Protein AF-A0A6J7ZX98-F1 (afdb_monomer)

Secondary structure (DSSP, 8-state):
--SS--PPPP-TTS-HHHHHHHHHHHHHHTT---HHHHHHHHHHHS-HHHHHHHHHHTTTS-GGGS-HHHHHHHHHHHHSPPPPHHHHHHHHHH----TT--HHHHHHHHHHHTTTS--GGGHHHHHHHHHHHH-S-HHHHHHHHT-TT--HHHHHHHHHHHHHHHHHHHHHHHHHTT--S---------------------------

Radius of gyration: 39.01 Å; Cα contacts (8 Å, |Δi|>4): 141; chains: 1; bounding box: 98×29×123 Å

Mean predicted aligned error: 13.69 Å

Solvent-accessible surface area (backbone atoms only — not comparable to full-atom values): 12833 Å² total; per-residue (Å²): 129,75,85,62,83,80,84,77,48,68,52,94,91,55,57,69,66,61,51,52,52,54,51,51,50,53,30,60,74,50,72,58,77,54,61,70,57,53,32,54,49,44,68,71,38,39,32,73,67,52,47,47,50,50,42,64,74,41,61,93,53,59,66,87,81,51,55,46,69,57,51,56,46,54,52,43,50,66,77,58,54,78,65,57,41,70,60,30,42,47,53,44,71,68,48,56,45,53,93,90,52,52,66,68,58,43,50,53,53,52,57,63,40,45,78,53,35,79,51,70,94,46,42,54,58,53,52,31,52,44,47,51,75,19,46,76,39,72,71,54,32,52,58,53,75,70,43,81,87,71,44,37,69,58,48,53,49,52,47,47,54,50,53,50,52,53,52,53,52,50,53,55,52,62,63,59,69,73,75,79,81,78,87,79,73,84,77,81,76,84,81,79,86,76,89,77,88,82,84,86,81,89,80,82,90,80,88,133

Structure (mmCIF, N/CA/C/O backbone):
data_AF-A0A6J7ZX98-F1
#
_entry.id   AF-A0A6J7ZX98-F1
#
loop_
_atom_site.group_PDB
_atom_site.id
_atom_site.type_symbol
_atom_site.label_atom_id
_atom_site.label_alt_id
_atom_site.label_comp_id
_atom_site.label_asym_id
_atom_site.label_entity_id
_atom_site.label_seq_id
_atom_site.pdbx_PDB_ins_code
_atom_site.Cartn_x
_atom_site.Cartn_y
_atom_site.Cartn_z
_atom_site.occupancy
_atom_site.B_iso_or_equiv
_atom_site.auth_seq_id
_atom_site.auth_comp_id
_atom_site.auth_asym_id
_atom_site.auth_atom_id
_atom_site.pdbx_PDB_model_num
ATOM 1 N N . MET A 1 1 ? 37.079 0.465 -20.546 1.00 52.47 1 MET A N 1
ATOM 2 C CA . MET A 1 1 ? 37.348 -0.113 -19.210 1.00 52.47 1 MET A CA 1
ATOM 3 C C . MET A 1 1 ? 36.772 0.867 -18.208 1.00 52.47 1 MET A C 1
ATOM 5 O O . MET A 1 1 ? 36.984 2.051 -18.450 1.00 52.47 1 MET A O 1
ATOM 9 N N . PRO A 1 2 ? 36.019 0.433 -17.185 1.00 62.34 2 PRO A N 1
ATOM 10 C CA . PRO A 1 2 ? 35.557 1.355 -16.155 1.00 62.34 2 PRO A CA 1
ATOM 11 C C . PRO A 1 2 ? 36.745 2.017 -15.469 1.00 62.34 2 PRO A C 1
ATOM 13 O O . PRO A 1 2 ? 37.786 1.385 -15.274 1.00 62.34 2 PRO A O 1
ATOM 16 N N . THR A 1 3 ? 36.577 3.291 -15.145 1.00 74.06 3 THR A N 1
ATOM 17 C CA . THR A 1 3 ? 37.574 4.092 -14.439 1.00 74.06 3 THR A CA 1
ATOM 18 C C . THR A 1 3 ? 37.638 3.664 -12.972 1.00 74.06 3 THR A C 1
ATOM 20 O O . THR A 1 3 ? 38.728 3.594 -12.405 1.00 74.06 3 THR A O 1
ATOM 23 N N . TYR A 1 4 ? 36.497 3.275 -12.385 1.00 74.94 4 TYR A N 1
ATOM 24 C CA . TYR A 1 4 ? 36.384 2.852 -10.991 1.00 74.94 4 TYR A CA 1
ATOM 25 C C . TYR A 1 4 ? 35.428 1.663 -10.806 1.00 74.94 4 TYR A C 1
ATOM 27 O O . TYR A 1 4 ? 34.279 1.677 -11.246 1.00 74.94 4 TYR A O 1
ATOM 35 N N . GLY A 1 5 ? 35.902 0.648 -10.075 1.00 83.69 5 GLY A N 1
ATOM 36 C CA . GLY A 1 5 ? 35.082 -0.455 -9.568 1.00 83.69 5 GLY A CA 1
ATOM 37 C C . GLY A 1 5 ? 34.576 -1.453 -10.618 1.00 83.69 5 GLY A C 1
ATOM 38 O O . GLY A 1 5 ? 34.929 -1.417 -11.796 1.00 83.69 5 GLY A O 1
ATOM 39 N N . LYS A 1 6 ? 33.747 -2.393 -10.154 1.00 87.44 6 LYS A N 1
ATOM 40 C CA . LYS A 1 6 ? 33.037 -3.380 -10.974 1.00 87.44 6 LYS A CA 1
ATOM 41 C C . LYS A 1 6 ? 31.583 -3.428 -10.514 1.00 87.44 6 LYS A C 1
ATOM 43 O O . LYS A 1 6 ? 31.325 -3.526 -9.318 1.00 87.44 6 LYS A O 1
ATOM 48 N N . LEU A 1 7 ? 30.652 -3.411 -11.463 1.00 91.31 7 LEU A N 1
ATOM 49 C CA . LEU A 1 7 ? 29.245 -3.688 -11.198 1.00 91.31 7 LEU A CA 1
ATOM 50 C C . LEU A 1 7 ? 28.994 -5.198 -11.309 1.00 91.31 7 LEU A C 1
ATOM 52 O O . LEU A 1 7 ? 29.191 -5.794 -12.369 1.00 91.31 7 LEU A O 1
ATOM 56 N N . ASP A 1 8 ? 28.595 -5.821 -10.204 1.00 92.38 8 ASP A N 1
ATOM 57 C CA . ASP A 1 8 ? 28.186 -7.230 -10.194 1.00 92.38 8 ASP A CA 1
ATOM 58 C C . ASP A 1 8 ? 26.737 -7.389 -10.655 1.00 92.38 8 ASP A C 1
ATOM 60 O O . ASP A 1 8 ? 25.932 -6.470 -10.511 1.00 92.38 8 ASP A O 1
ATOM 64 N N . SER A 1 9 ? 26.409 -8.559 -11.202 1.00 94.56 9 SER A N 1
ATOM 65 C CA . SER A 1 9 ? 25.065 -8.868 -11.690 1.00 94.56 9 SER A CA 1
ATOM 66 C C . SER A 1 9 ? 24.029 -8.958 -10.584 1.00 94.56 9 SER A C 1
ATOM 68 O O . SER A 1 9 ? 24.395 -9.196 -9.437 1.00 94.56 9 SER A O 1
ATOM 70 N N . PHE A 1 10 ? 22.754 -8.845 -10.968 1.00 94.88 10 PHE A N 1
ATOM 71 C CA . PHE A 1 10 ? 21.652 -8.993 -10.028 1.00 94.88 10 PHE A CA 1
ATOM 72 C C . PHE A 1 10 ? 21.644 -10.386 -9.379 1.00 94.88 10 PHE A C 1
ATOM 74 O O . PHE A 1 10 ? 21.749 -11.393 -10.093 1.00 94.88 10 PHE A O 1
ATOM 81 N N . ASP A 1 11 ? 21.490 -10.434 -8.060 1.00 91.00 11 ASP A N 1
ATOM 82 C CA . ASP A 1 11 ? 21.321 -11.650 -7.262 1.00 91.00 11 ASP A CA 1
ATOM 83 C C . ASP A 1 11 ? 19.874 -11.763 -6.754 1.00 91.00 11 ASP A C 1
ATOM 85 O O . ASP A 1 11 ? 19.328 -10.816 -6.209 1.00 91.00 11 ASP A O 1
ATOM 89 N N . GLU A 1 12 ? 19.231 -12.927 -6.885 1.00 86.44 12 GLU A N 1
ATOM 90 C CA . GLU A 1 12 ? 17.822 -13.093 -6.473 1.00 86.44 12 GLU A CA 1
ATOM 91 C C . GLU A 1 12 ? 17.594 -12.940 -4.952 1.00 86.44 12 GLU A C 1
ATOM 93 O O . GLU A 1 12 ? 16.448 -12.875 -4.513 1.00 86.44 12 GLU A O 1
ATOM 98 N N . SER A 1 13 ? 18.654 -12.921 -4.137 1.00 88.12 13 SER A N 1
ATOM 99 C CA . SER A 1 13 ? 18.575 -12.623 -2.702 1.00 88.12 13 SER A CA 1
ATOM 100 C C . SER A 1 13 ? 18.656 -11.129 -2.371 1.00 88.12 13 SER A C 1
ATOM 102 O O . SER A 1 13 ? 18.412 -10.761 -1.219 1.00 88.12 13 SER A O 1
ATOM 104 N N . GLU A 1 14 ? 18.982 -10.272 -3.342 1.00 89.06 14 GLU A N 1
ATOM 105 C CA . GLU A 1 14 ? 19.050 -8.824 -3.156 1.00 89.06 14 GLU A CA 1
ATOM 106 C C . GLU A 1 14 ? 17.741 -8.136 -3.581 1.00 89.06 14 GLU A C 1
ATOM 108 O O . GLU A 1 14 ? 16.977 -8.635 -4.411 1.00 89.06 14 GLU A O 1
ATOM 113 N N . ASP A 1 15 ? 17.465 -6.969 -3.001 1.00 89.69 15 ASP A N 1
ATOM 114 C CA . ASP A 1 15 ? 16.310 -6.158 -3.379 1.00 89.69 15 ASP A CA 1
ATOM 115 C C . ASP A 1 15 ? 16.546 -5.479 -4.740 1.00 89.69 15 ASP A C 1
ATOM 117 O O . ASP A 1 15 ? 17.599 -4.885 -4.986 1.00 89.69 15 ASP A O 1
ATOM 121 N N . TRP A 1 16 ? 15.554 -5.536 -5.636 1.00 93.56 16 TRP A N 1
ATOM 122 C CA . TRP A 1 16 ? 15.693 -4.977 -6.985 1.00 93.56 16 TRP A CA 1
ATOM 123 C C . TRP A 1 16 ? 15.923 -3.460 -6.979 1.00 93.56 16 TRP A C 1
ATOM 125 O O . TRP A 1 16 ? 16.668 -2.951 -7.818 1.00 93.56 16 TRP A O 1
ATOM 135 N N . THR A 1 17 ? 15.319 -2.728 -6.038 1.00 91.44 17 THR A N 1
ATOM 136 C CA . THR A 1 17 ? 15.528 -1.278 -5.920 1.00 91.44 17 THR A CA 1
ATOM 137 C C . THR A 1 17 ? 16.966 -0.989 -5.494 1.00 91.44 17 THR A C 1
ATOM 139 O O . THR A 1 17 ? 17.626 -0.175 -6.133 1.00 91.44 17 THR A O 1
ATOM 142 N N . GLN A 1 18 ? 17.495 -1.726 -4.513 1.00 92.12 18 GLN A N 1
ATOM 143 C CA . GLN A 1 18 ? 18.893 -1.590 -4.076 1.00 92.12 18 GLN A CA 1
ATOM 144 C C . GLN A 1 18 ? 19.895 -1.912 -5.195 1.00 92.12 18 GLN A C 1
ATOM 146 O O . GLN A 1 18 ? 20.917 -1.237 -5.342 1.00 92.12 18 GLN A O 1
ATOM 151 N N . TYR A 1 19 ? 19.603 -2.922 -6.019 1.00 95.56 19 TYR A N 1
ATOM 152 C CA . TYR A 1 19 ? 20.422 -3.234 -7.188 1.00 95.56 19 TYR A CA 1
ATOM 153 C C . TYR A 1 19 ? 20.475 -2.068 -8.186 1.00 95.56 19 TYR A C 1
ATOM 155 O O . TYR A 1 19 ? 21.558 -1.702 -8.655 1.00 95.56 19 TYR A O 1
ATOM 163 N N . VAL A 1 20 ? 19.316 -1.475 -8.496 1.00 95.19 20 VAL A N 1
ATOM 164 C CA . VAL A 1 20 ? 19.220 -0.323 -9.405 1.00 95.19 20 VAL A CA 1
ATOM 165 C C . VAL A 1 20 ? 19.977 0.880 -8.838 1.00 95.19 20 VAL A C 1
ATOM 167 O O . VAL A 1 20 ? 20.766 1.474 -9.568 1.00 95.19 20 VAL A O 1
ATOM 170 N N . GLU A 1 21 ? 19.840 1.176 -7.544 1.00 94.31 21 GLU A N 1
ATOM 171 C CA . GLU A 1 21 ? 20.585 2.254 -6.873 1.00 94.31 21 GLU A CA 1
ATOM 172 C C . GLU A 1 21 ? 22.108 2.057 -6.989 1.00 94.31 21 GLU A C 1
ATOM 174 O O . GLU A 1 21 ? 22.841 2.973 -7.370 1.00 94.31 21 GLU A O 1
ATOM 179 N N . ARG A 1 22 ? 22.616 0.840 -6.738 1.00 95.06 22 ARG A N 1
ATOM 180 C CA . ARG A 1 22 ? 24.050 0.525 -6.888 1.00 95.06 22 ARG A CA 1
ATOM 181 C C . ARG A 1 22 ? 24.535 0.699 -8.329 1.00 95.06 22 ARG A C 1
ATOM 183 O O . ARG A 1 22 ? 25.655 1.162 -8.551 1.00 95.06 22 ARG A O 1
ATOM 190 N N . MET A 1 23 ? 23.715 0.319 -9.305 1.00 95.62 23 MET A N 1
ATOM 191 C CA . MET A 1 23 ? 24.012 0.525 -10.722 1.00 95.62 23 MET A CA 1
ATOM 192 C C . MET A 1 23 ? 24.058 2.019 -11.078 1.00 95.62 23 MET A C 1
ATOM 194 O O . MET A 1 23 ? 24.962 2.437 -11.799 1.00 95.62 23 MET A O 1
ATOM 198 N N . GLU A 1 24 ? 23.128 2.826 -10.566 1.00 95.06 24 GLU A N 1
ATOM 199 C CA . GLU A 1 24 ? 23.111 4.277 -10.783 1.00 95.06 24 GLU A CA 1
ATOM 200 C C . GLU A 1 24 ? 24.364 4.947 -10.209 1.00 95.06 24 GLU A C 1
ATOM 202 O O . GLU A 1 24 ? 25.007 5.740 -10.899 1.00 95.06 24 GLU A O 1
ATOM 207 N N . HIS A 1 25 ? 24.780 4.568 -8.997 1.00 94.44 25 HIS A N 1
ATOM 208 C CA . HIS A 1 25 ? 26.050 5.022 -8.426 1.00 94.44 25 HIS A CA 1
ATOM 209 C C . HIS A 1 25 ? 27.246 4.654 -9.307 1.00 94.44 25 HIS A C 1
ATOM 211 O O . HIS A 1 25 ? 28.096 5.501 -9.567 1.00 94.44 25 HIS A O 1
ATOM 217 N N . TYR A 1 26 ? 27.284 3.427 -9.835 1.00 95.06 26 TYR A N 1
ATOM 218 C CA . TYR A 1 26 ? 28.345 3.004 -10.745 1.00 95.06 26 TYR A CA 1
ATOM 219 C C . TYR A 1 26 ? 28.403 3.853 -12.025 1.00 95.06 26 TYR A C 1
ATOM 221 O O . TYR A 1 26 ? 29.502 4.165 -12.487 1.00 95.06 26 TYR A O 1
ATOM 229 N N . PHE A 1 27 ? 27.256 4.236 -12.598 1.00 95.06 27 PHE A N 1
ATOM 230 C CA . PHE A 1 27 ? 27.229 5.135 -13.756 1.00 95.06 27 PHE A CA 1
ATOM 231 C C . PHE A 1 27 ? 27.764 6.522 -13.412 1.00 95.06 27 PHE A C 1
ATOM 233 O O . PHE A 1 27 ? 28.615 7.029 -14.140 1.00 95.06 27 PHE A O 1
ATOM 240 N N . ASN A 1 28 ? 27.323 7.084 -12.288 1.00 93.69 28 ASN A N 1
ATOM 241 C CA . ASN A 1 28 ? 27.731 8.414 -11.844 1.00 93.69 28 ASN A CA 1
ATOM 242 C C . ASN A 1 28 ? 29.239 8.482 -11.556 1.00 93.69 28 ASN A C 1
ATOM 244 O O . ASN A 1 28 ? 29.918 9.373 -12.055 1.00 93.69 28 ASN A O 1
ATOM 248 N N . ASP A 1 29 ? 29.781 7.509 -10.818 1.00 92.62 29 ASP A N 1
ATOM 249 C CA . ASP A 1 29 ? 31.205 7.471 -10.455 1.00 92.62 29 ASP A CA 1
ATOM 250 C C . ASP A 1 29 ? 32.125 7.278 -11.672 1.00 92.62 29 ASP A C 1
ATOM 252 O O . ASP A 1 29 ? 33.303 7.631 -11.632 1.00 92.62 29 ASP A O 1
ATOM 256 N N . ASN A 1 30 ? 31.603 6.702 -12.758 1.00 92.56 30 ASN A N 1
ATOM 257 C CA . ASN A 1 30 ? 32.336 6.485 -14.004 1.00 92.56 30 ASN A CA 1
ATOM 258 C C . ASN A 1 30 ? 32.006 7.521 -15.094 1.00 92.56 30 ASN A C 1
ATOM 260 O O . ASN A 1 30 ? 32.439 7.321 -16.229 1.00 92.56 30 ASN A O 1
ATOM 264 N N . GLU A 1 31 ? 31.266 8.590 -14.767 1.00 93.62 31 GLU A N 1
ATOM 265 C CA . GLU A 1 31 ? 30.870 9.662 -15.700 1.00 93.62 31 GLU A CA 1
ATOM 266 C C . GLU A 1 31 ? 30.166 9.120 -16.962 1.00 93.62 31 GLU A C 1
ATOM 268 O O . GLU A 1 31 ? 30.391 9.562 -18.090 1.00 93.62 31 GLU A O 1
ATOM 273 N N . ILE A 1 32 ? 29.330 8.091 -16.784 1.00 93.06 32 ILE A N 1
ATOM 274 C CA . ILE A 1 32 ? 28.541 7.497 -17.865 1.00 93.06 32 ILE A CA 1
ATOM 275 C C . ILE A 1 32 ? 27.204 8.227 -17.915 1.00 93.06 32 ILE A C 1
ATOM 277 O O . ILE A 1 32 ? 26.283 7.863 -17.189 1.00 93.06 32 ILE A O 1
ATOM 281 N N . ASP A 1 33 ? 27.086 9.218 -18.796 1.00 92.56 33 ASP A N 1
ATOM 282 C CA . ASP A 1 33 ? 25.874 10.042 -18.908 1.00 92.56 33 ASP A CA 1
ATOM 283 C C . ASP A 1 33 ? 24.934 9.608 -20.040 1.00 92.56 33 ASP A C 1
ATOM 285 O O . ASP A 1 33 ? 23.718 9.759 -19.921 1.00 92.56 33 ASP A O 1
ATOM 289 N N . GLU A 1 34 ? 25.472 9.019 -21.111 1.00 95.81 34 GLU A N 1
ATOM 290 C CA . GLU A 1 34 ? 24.697 8.618 -22.289 1.00 95.81 34 GLU A CA 1
ATOM 291 C C . GLU A 1 34 ? 23.711 7.484 -21.969 1.00 95.81 34 GLU A C 1
ATOM 293 O O . GLU A 1 34 ? 24.097 6.365 -21.621 1.00 95.81 34 GLU A O 1
ATOM 298 N N . GLU A 1 35 ? 22.414 7.749 -22.137 1.00 93.25 35 GLU A N 1
ATOM 299 C CA . GLU A 1 35 ? 21.336 6.825 -21.754 1.00 93.25 35 GLU A CA 1
ATOM 300 C C . GLU A 1 35 ? 21.398 5.482 -22.496 1.00 93.25 35 GLU A C 1
ATOM 302 O O . GLU A 1 35 ? 21.175 4.421 -21.903 1.00 93.25 35 GLU A O 1
ATOM 307 N N . ASP A 1 36 ? 21.764 5.497 -23.781 1.00 94.62 36 ASP A N 1
ATOM 308 C CA . ASP A 1 36 ? 21.956 4.269 -24.556 1.00 94.62 36 ASP A CA 1
ATOM 309 C C . ASP A 1 36 ? 23.154 3.455 -24.048 1.00 94.62 36 ASP A C 1
ATOM 311 O O . ASP A 1 36 ? 23.079 2.225 -23.985 1.00 94.62 36 ASP A O 1
ATOM 315 N N . GLN A 1 37 ? 24.222 4.125 -23.604 1.00 95.25 37 GLN A N 1
ATOM 316 C CA . GLN A 1 37 ? 25.384 3.466 -23.016 1.00 95.25 37 GLN A CA 1
ATOM 317 C C . GLN A 1 37 ? 25.035 2.839 -21.661 1.00 95.25 37 GLN A C 1
ATOM 319 O O . GLN A 1 37 ? 25.379 1.679 -21.422 1.00 95.25 37 GLN A O 1
ATOM 324 N N . LYS A 1 38 ? 24.310 3.553 -20.789 1.00 95.94 38 LYS A N 1
ATOM 325 C CA . LYS A 1 38 ? 23.821 3.010 -19.509 1.00 95.94 38 LYS A CA 1
ATOM 326 C C . LYS A 1 38 ? 22.944 1.776 -19.725 1.00 95.94 38 LYS A C 1
ATOM 328 O O . LYS A 1 38 ? 23.136 0.753 -19.066 1.00 95.94 38 LYS 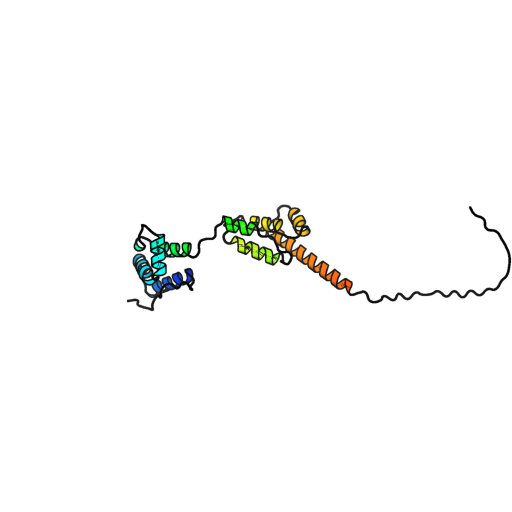A O 1
ATOM 333 N N . LYS A 1 39 ? 22.016 1.842 -20.687 1.00 96.94 39 LYS A N 1
ATOM 334 C CA . LYS A 1 39 ? 21.152 0.721 -21.091 1.00 96.94 39 LYS A CA 1
ATOM 335 C C . LYS A 1 39 ? 21.964 -0.489 -21.550 1.00 96.94 39 LYS A C 1
ATOM 337 O O . LYS A 1 39 ? 21.701 -1.601 -21.093 1.00 96.94 39 LYS A O 1
ATOM 342 N N . ASP A 1 40 ? 22.930 -0.299 -22.442 1.00 95.88 40 ASP A N 1
ATOM 343 C CA . ASP A 1 40 ? 23.726 -1.406 -22.976 1.00 95.88 40 ASP A CA 1
ATOM 344 C C . ASP A 1 40 ? 24.608 -2.040 -21.890 1.00 95.88 40 ASP A C 1
ATOM 346 O O . ASP A 1 40 ? 24.703 -3.269 -21.807 1.00 95.88 40 ASP A O 1
ATOM 350 N N . ILE A 1 41 ? 25.174 -1.224 -20.992 1.00 95.00 41 ILE A N 1
ATOM 351 C CA . ILE A 1 41 ? 25.897 -1.719 -19.817 1.00 95.00 41 ILE A CA 1
ATOM 352 C C . ILE A 1 41 ? 24.957 -2.536 -18.933 1.00 95.00 41 ILE A C 1
ATOM 354 O O . ILE A 1 41 ? 25.280 -3.688 -18.644 1.00 95.00 41 ILE A O 1
ATOM 358 N N . PHE A 1 42 ? 23.783 -2.010 -18.573 1.00 96.69 42 PHE A N 1
ATOM 359 C CA . PHE A 1 42 ? 22.779 -2.737 -17.792 1.00 96.69 42 PHE A CA 1
ATOM 360 C C . PHE A 1 42 ? 22.431 -4.088 -18.426 1.00 96.69 42 PHE A C 1
ATOM 362 O O . PHE A 1 42 ? 22.520 -5.121 -17.765 1.00 96.69 42 PHE A O 1
ATOM 369 N N . LEU A 1 43 ? 22.101 -4.121 -19.720 1.00 96.88 43 LEU A N 1
ATOM 370 C CA . LEU A 1 43 ? 21.759 -5.364 -20.414 1.00 96.88 43 LEU A CA 1
ATOM 371 C C . LEU A 1 43 ? 22.916 -6.373 -20.418 1.00 96.88 43 LEU A C 1
ATOM 373 O O . LEU A 1 43 ? 22.662 -7.578 -20.401 1.00 96.88 43 LEU A O 1
ATOM 377 N N . SER A 1 44 ? 24.166 -5.904 -20.402 1.00 94.81 44 SER A N 1
ATOM 378 C CA . SER A 1 44 ? 25.348 -6.768 -20.328 1.00 94.81 44 SER A CA 1
ATOM 379 C C . SER A 1 44 ? 25.636 -7.306 -18.919 1.00 94.81 44 SER A C 1
ATOM 381 O O . SER A 1 44 ? 26.104 -8.437 -18.787 1.00 94.81 44 SER A O 1
ATOM 383 N N . VAL A 1 45 ? 25.333 -6.534 -17.868 1.00 94.94 45 VAL A N 1
ATOM 384 C CA . VAL A 1 45 ? 25.700 -6.860 -16.476 1.00 94.94 45 VAL A CA 1
ATOM 385 C C . VAL A 1 45 ? 24.541 -7.365 -15.623 1.00 94.94 45 VAL A C 1
ATOM 387 O O . VAL A 1 45 ? 24.802 -8.001 -14.613 1.00 94.94 45 VAL A O 1
ATOM 390 N N . CYS A 1 46 ? 23.277 -7.177 -16.019 1.00 93.88 46 CYS A N 1
ATOM 391 C CA . CYS A 1 46 ? 22.093 -7.546 -15.222 1.00 93.88 46 CYS A CA 1
ATOM 392 C C . CYS A 1 46 ? 21.981 -9.044 -14.885 1.00 93.88 46 CYS A C 1
ATOM 394 O O . CYS A 1 46 ? 21.194 -9.433 -14.023 1.00 93.88 46 CYS A O 1
ATOM 396 N N . GLY A 1 47 ? 22.782 -9.887 -15.539 1.00 95.31 47 GLY A N 1
ATOM 397 C CA . GLY A 1 47 ? 22.827 -11.324 -15.318 1.00 95.31 47 GLY A CA 1
ATOM 398 C C . GLY A 1 47 ? 21.863 -12.092 -16.220 1.00 95.31 47 GLY A C 1
ATOM 399 O O . GLY A 1 47 ? 20.829 -11.597 -16.669 1.00 95.31 47 GLY A O 1
ATOM 400 N N . LYS A 1 48 ? 22.208 -13.355 -16.489 1.00 95.75 48 LYS A N 1
ATOM 401 C CA . LYS A 1 48 ? 21.493 -14.213 -17.450 1.00 95.75 48 LYS A CA 1
ATOM 402 C C . LYS A 1 48 ? 19.997 -14.380 -17.143 1.00 95.75 48 LYS A C 1
ATOM 404 O O . LYS A 1 48 ? 19.195 -14.419 -18.071 1.00 95.75 48 LYS A O 1
ATOM 409 N N . ASN A 1 49 ? 19.627 -14.477 -15.863 1.00 94.75 49 ASN A N 1
ATOM 410 C CA . ASN A 1 49 ? 18.243 -14.701 -15.441 1.00 94.75 49 ASN A CA 1
ATOM 411 C C . ASN A 1 49 ? 17.401 -13.441 -15.659 1.00 94.75 49 ASN A C 1
ATOM 413 O O . ASN A 1 49 ? 16.348 -13.512 -16.288 1.00 94.75 49 ASN A O 1
ATOM 41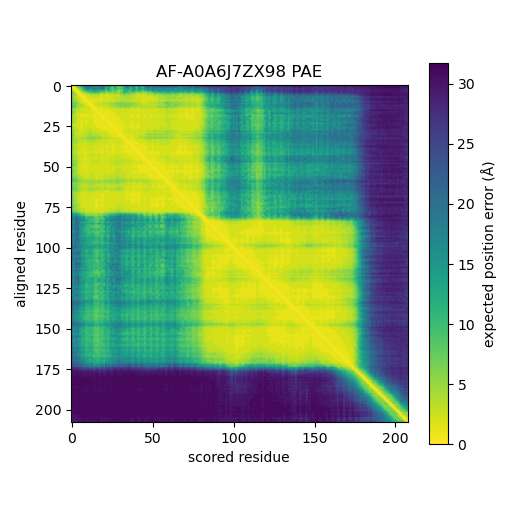7 N N . THR A 1 50 ? 17.905 -12.282 -15.229 1.00 96.06 50 THR A N 1
ATOM 418 C CA . THR A 1 50 ? 17.253 -10.984 -15.438 1.00 96.06 50 THR A CA 1
ATOM 419 C C . THR A 1 50 ? 17.146 -10.641 -16.920 1.00 96.06 50 THR A C 1
ATOM 421 O O . THR A 1 50 ? 16.071 -10.265 -17.378 1.00 96.06 50 THR A O 1
ATOM 424 N N . TYR A 1 51 ? 18.209 -10.850 -17.705 1.00 97.00 51 TYR A N 1
ATOM 425 C CA . TYR A 1 51 ? 18.155 -10.635 -19.153 1.00 97.00 51 TYR A CA 1
ATOM 426 C C . TYR A 1 51 ? 17.103 -11.527 -19.823 1.00 97.00 51 TYR A C 1
ATOM 428 O O . TYR A 1 51 ? 16.327 -11.059 -20.659 1.00 97.00 51 TYR A O 1
ATOM 436 N N . LYS A 1 52 ? 17.047 -12.812 -19.443 1.00 96.50 52 LYS A N 1
ATOM 437 C CA . LYS A 1 52 ? 16.024 -13.741 -19.933 1.00 96.50 52 LYS A CA 1
ATOM 438 C C . LYS A 1 52 ? 14.617 -13.260 -19.576 1.00 96.50 52 LYS A C 1
ATOM 440 O O . LYS A 1 52 ? 13.780 -13.192 -20.467 1.00 96.50 52 LYS A O 1
ATOM 445 N N . LEU A 1 53 ? 14.382 -12.864 -18.324 1.00 95.81 53 LEU A N 1
ATOM 446 C CA . LEU A 1 53 ? 13.095 -12.324 -17.884 1.00 95.81 53 LEU A CA 1
ATOM 447 C C . LEU A 1 53 ? 12.674 -11.117 -18.734 1.00 95.81 53 LEU A C 1
ATOM 449 O O . LEU A 1 53 ? 11.573 -11.097 -19.273 1.00 95.81 53 LEU A O 1
ATOM 453 N N . ILE A 1 54 ? 13.568 -10.144 -18.922 1.00 97.25 54 ILE A N 1
ATOM 454 C CA . ILE A 1 54 ? 13.314 -8.972 -19.771 1.00 97.25 54 ILE A CA 1
ATOM 455 C C . ILE A 1 54 ? 12.964 -9.403 -21.202 1.00 97.25 54 ILE A C 1
ATOM 457 O O . ILE A 1 54 ? 12.031 -8.875 -21.810 1.00 97.25 54 ILE A O 1
ATOM 461 N N . ARG A 1 55 ? 13.713 -10.362 -21.762 1.00 97.38 55 ARG A N 1
ATOM 462 C CA . ARG A 1 55 ? 13.498 -10.866 -23.123 1.00 97.38 55 ARG A CA 1
ATOM 463 C C . ARG A 1 55 ? 12.129 -11.523 -23.283 1.00 97.38 55 ARG A C 1
ATOM 465 O O . ARG A 1 55 ? 11.505 -11.299 -24.325 1.00 97.38 55 ARG A O 1
ATOM 472 N N . ASP A 1 56 ? 11.715 -12.301 -22.286 1.00 96.88 56 ASP A N 1
ATOM 473 C CA . ASP A 1 56 ? 10.441 -13.016 -22.238 1.00 96.88 56 ASP A CA 1
ATOM 474 C C . ASP A 1 56 ? 9.270 -12.026 -22.075 1.00 96.88 56 ASP A C 1
ATOM 476 O O . ASP A 1 56 ? 8.295 -12.108 -22.820 1.00 96.88 56 ASP A O 1
ATOM 480 N N . LEU A 1 57 ? 9.400 -11.028 -21.190 1.00 95.69 57 LEU A N 1
ATOM 481 C CA . LEU A 1 57 ? 8.376 -9.999 -20.950 1.00 95.69 57 LEU A CA 1
ATOM 482 C C . LEU A 1 57 ? 8.180 -9.027 -22.128 1.00 95.69 57 LEU A C 1
ATOM 484 O O . LEU A 1 57 ? 7.089 -8.488 -22.298 1.00 95.69 57 LEU A O 1
ATOM 488 N N . LEU A 1 58 ? 9.213 -8.783 -22.942 1.00 96.31 58 LEU A N 1
ATOM 489 C CA . LEU A 1 58 ? 9.145 -7.850 -24.077 1.00 96.31 58 LEU A CA 1
ATOM 490 C C . LEU A 1 58 ? 8.750 -8.486 -25.409 1.00 96.31 58 LEU A C 1
ATOM 492 O O . LEU A 1 58 ? 8.575 -7.756 -26.387 1.00 96.31 58 LEU A O 1
ATOM 496 N N . ALA A 1 59 ? 8.648 -9.813 -25.499 1.00 93.88 59 ALA A N 1
ATOM 497 C CA . ALA A 1 59 ? 8.372 -10.481 -26.766 1.00 93.88 59 ALA A CA 1
ATOM 498 C C . ALA A 1 59 ? 7.092 -9.922 -27.437 1.00 93.88 59 ALA A C 1
ATOM 500 O O . ALA A 1 59 ? 6.067 -9.778 -26.772 1.00 93.88 59 ALA A O 1
ATOM 501 N N . PRO A 1 60 ? 7.121 -9.596 -28.749 1.00 94.38 60 PRO A N 1
ATOM 502 C CA . PRO A 1 60 ? 8.182 -9.864 -29.729 1.00 94.38 60 PRO A CA 1
ATOM 503 C C . PRO A 1 60 ? 9.295 -8.798 -29.824 1.00 94.38 60 PRO A C 1
ATOM 505 O O . PRO A 1 60 ? 10.278 -9.021 -30.536 1.00 94.38 60 PRO A O 1
ATOM 508 N N . ALA A 1 61 ? 9.182 -7.664 -29.127 1.00 95.56 61 ALA A N 1
ATOM 509 C CA . ALA A 1 61 ? 10.208 -6.619 -29.113 1.00 95.56 61 ALA A CA 1
ATOM 510 C C . ALA A 1 61 ? 11.524 -7.114 -28.479 1.00 95.56 61 ALA A C 1
ATOM 512 O O . ALA A 1 61 ? 11.563 -8.141 -27.795 1.00 95.56 61 ALA A O 1
ATOM 513 N N . LYS A 1 62 ? 12.634 -6.410 -28.739 1.00 94.62 62 LYS A N 1
ATOM 514 C CA . LYS A 1 62 ? 13.962 -6.746 -28.195 1.00 94.62 62 LYS A CA 1
ATOM 515 C C . LYS A 1 62 ? 14.322 -5.797 -27.041 1.00 94.62 62 LYS A C 1
ATOM 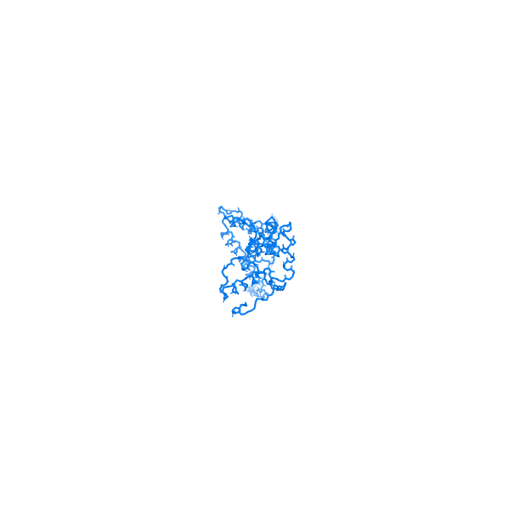517 O O . LYS A 1 62 ? 13.989 -4.622 -27.130 1.00 94.62 62 LYS A O 1
ATOM 522 N N . PRO A 1 63 ? 15.070 -6.247 -26.017 1.00 95.00 63 PRO A N 1
ATOM 523 C CA . PRO A 1 63 ? 15.443 -5.403 -24.877 1.00 95.00 63 PRO A CA 1
ATOM 524 C C . PRO A 1 63 ? 16.119 -4.080 -25.264 1.00 95.00 63 PRO A C 1
ATOM 526 O O . PRO A 1 63 ? 15.756 -3.033 -24.746 1.00 95.00 63 PRO A O 1
ATOM 529 N N . GLY A 1 64 ? 17.022 -4.102 -26.251 1.00 94.38 64 GLY A N 1
ATOM 530 C CA . GLY A 1 64 ? 17.744 -2.901 -26.696 1.00 94.38 64 GLY A CA 1
ATOM 531 C C . GLY A 1 64 ? 16.880 -1.808 -27.343 1.00 94.38 64 GLY A C 1
ATOM 532 O O . GLY A 1 64 ? 17.377 -0.705 -27.553 1.00 94.38 64 GLY A O 1
ATOM 533 N N . THR A 1 65 ? 15.604 -2.082 -27.654 1.00 94.56 65 THR A N 1
ATOM 534 C CA . THR A 1 65 ? 14.672 -1.088 -28.221 1.00 94.56 65 THR A CA 1
ATOM 535 C C . THR A 1 65 ? 13.902 -0.303 -27.154 1.00 94.56 65 THR A C 1
ATOM 537 O O . THR A 1 65 ? 12.996 0.451 -27.501 1.00 94.56 65 THR A O 1
ATOM 540 N N . LYS A 1 66 ? 14.165 -0.540 -25.865 1.00 96.56 66 LYS A N 1
ATOM 541 C CA . LYS A 1 66 ? 13.526 0.144 -24.733 1.00 96.56 66 LYS A CA 1
ATOM 542 C C . LYS A 1 66 ? 14.543 1.005 -23.995 1.00 96.56 66 LYS A C 1
ATOM 544 O O . LYS A 1 66 ? 15.738 0.737 -24.072 1.00 96.56 66 LYS A O 1
ATOM 549 N N . SER A 1 67 ? 14.065 2.032 -23.297 1.00 97.31 67 SER A N 1
ATOM 550 C CA . SER A 1 67 ? 14.925 2.849 -22.438 1.00 97.31 67 SER A CA 1
ATOM 551 C C . SER A 1 67 ? 15.375 2.053 -21.210 1.00 97.31 67 SER A C 1
ATOM 553 O O . SER A 1 67 ? 14.702 1.101 -20.808 1.00 97.31 67 SER A O 1
ATOM 555 N N . LEU A 1 68 ? 16.486 2.449 -20.582 1.00 97.06 68 LEU A N 1
ATOM 556 C CA . LEU A 1 68 ? 16.911 1.851 -19.314 1.00 97.06 68 LEU A CA 1
ATOM 557 C C . LEU A 1 68 ? 15.801 1.942 -18.255 1.00 97.06 68 LEU A C 1
ATOM 559 O O . LEU A 1 68 ? 15.507 0.945 -17.601 1.00 97.06 68 LEU A O 1
ATOM 563 N N . ALA A 1 69 ? 15.145 3.101 -18.144 1.00 96.62 69 ALA A N 1
ATOM 564 C CA . ALA A 1 69 ? 14.052 3.329 -17.202 1.00 96.62 69 ALA A CA 1
ATOM 565 C C . ALA A 1 69 ? 12.861 2.381 -17.432 1.00 96.62 69 ALA A C 1
ATOM 567 O O . ALA A 1 69 ? 12.309 1.834 -16.478 1.00 96.62 69 ALA A O 1
ATOM 568 N N . ASP A 1 70 ? 12.481 2.134 -18.691 1.00 96.81 70 ASP A N 1
ATOM 569 C CA . ASP A 1 70 ? 11.419 1.172 -19.007 1.00 96.81 70 ASP A CA 1
ATOM 570 C C . ASP A 1 70 ? 11.821 -0.253 -18.619 1.00 96.81 70 ASP A C 1
ATOM 572 O O . ASP A 1 70 ? 10.991 -1.021 -18.137 1.00 96.81 70 ASP A O 1
ATOM 576 N N . LEU A 1 71 ? 13.087 -0.621 -18.836 1.00 97.44 71 LEU A N 1
ATOM 577 C CA . LEU A 1 71 ? 13.600 -1.953 -18.528 1.00 97.44 71 LEU A CA 1
ATOM 578 C C . LEU A 1 71 ? 13.672 -2.205 -17.019 1.00 97.44 71 LEU A C 1
ATOM 580 O O . LEU A 1 71 ? 13.220 -3.254 -16.559 1.00 97.44 71 LEU A O 1
ATOM 584 N N . THR A 1 72 ? 14.208 -1.260 -16.242 1.00 96.19 72 THR A N 1
ATOM 585 C CA . THR A 1 72 ? 14.302 -1.395 -14.781 1.00 96.19 72 THR A CA 1
ATOM 586 C C . THR A 1 72 ? 12.924 -1.405 -14.134 1.00 96.19 72 THR A C 1
ATOM 588 O O . THR A 1 72 ? 12.677 -2.216 -13.237 1.00 96.19 72 THR A O 1
ATOM 591 N N . LYS A 1 73 ? 11.998 -0.581 -14.640 1.00 94.50 73 LYS A N 1
ATOM 592 C CA . LYS A 1 73 ? 10.596 -0.593 -14.225 1.00 94.50 73 LYS A CA 1
ATOM 593 C C . LYS A 1 73 ? 9.900 -1.907 -14.576 1.00 94.50 73 LYS A C 1
ATOM 595 O O . LYS A 1 73 ? 9.250 -2.479 -13.714 1.00 94.50 73 LYS A O 1
ATOM 600 N N . LEU A 1 74 ? 10.059 -2.415 -15.799 1.00 95.19 74 LEU A N 1
ATOM 601 C CA . LEU A 1 74 ? 9.440 -3.673 -16.231 1.00 95.19 74 LEU A CA 1
ATOM 602 C C . LEU A 1 74 ? 9.818 -4.839 -15.311 1.00 95.19 74 LEU A C 1
ATOM 604 O O . LEU A 1 74 ? 8.973 -5.658 -14.954 1.00 95.19 74 LEU A O 1
ATOM 608 N N . VAL A 1 75 ? 11.093 -4.909 -14.930 1.00 94.56 75 VAL A N 1
ATOM 609 C CA . VAL A 1 75 ? 11.576 -5.931 -14.004 1.00 94.56 75 VAL A CA 1
ATOM 610 C C . VAL A 1 75 ? 11.008 -5.726 -12.600 1.00 94.56 75 VAL A C 1
ATOM 612 O O . VAL A 1 75 ? 10.562 -6.701 -11.994 1.00 94.56 75 VAL A O 1
ATOM 615 N N . LYS A 1 76 ? 10.986 -4.481 -12.109 1.00 92.44 76 LYS A N 1
ATOM 616 C CA . LYS A 1 76 ? 10.395 -4.132 -10.812 1.00 92.44 76 LYS A CA 1
ATOM 617 C C . LYS A 1 76 ? 8.928 -4.542 -10.745 1.00 92.44 76 LYS A C 1
ATOM 619 O O . LYS A 1 76 ? 8.546 -5.272 -9.846 1.00 92.44 76 LYS A O 1
ATOM 624 N N . ASP A 1 77 ? 8.135 -4.156 -11.740 1.00 90.12 77 ASP A N 1
ATOM 625 C CA . ASP A 1 77 ? 6.701 -4.448 -11.805 1.00 90.12 77 ASP A CA 1
ATOM 626 C C . ASP A 1 77 ? 6.418 -5.961 -11.884 1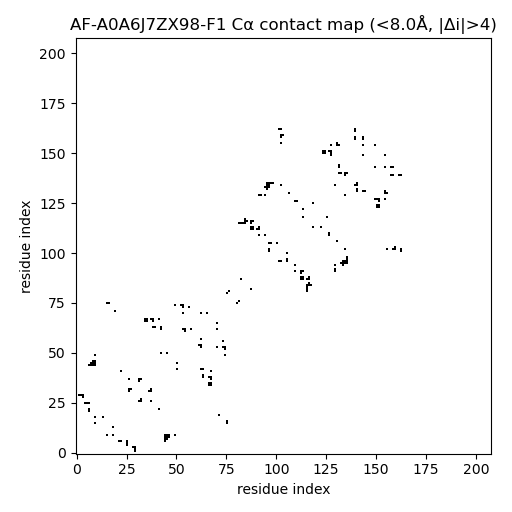.00 90.12 77 ASP A C 1
ATOM 628 O O . ASP A 1 77 ? 5.365 -6.422 -11.447 1.00 90.12 77 ASP A O 1
ATOM 632 N N . HIS A 1 78 ? 7.341 -6.752 -12.446 1.00 90.69 78 HIS A N 1
ATOM 633 C CA . HIS A 1 78 ? 7.218 -8.209 -12.471 1.00 90.69 78 HIS A CA 1
ATOM 634 C C . HIS A 1 78 ? 7.571 -8.863 -11.132 1.00 90.69 78 HIS A C 1
ATOM 636 O O . HIS A 1 78 ? 6.893 -9.805 -10.721 1.00 90.69 78 HIS A O 1
ATOM 642 N N . ARG A 1 79 ? 8.650 -8.408 -10.485 1.00 85.88 79 ARG A N 1
ATOM 643 C CA . ARG A 1 79 ? 9.137 -8.980 -9.220 1.00 85.88 79 ARG A CA 1
ATOM 644 C C . ARG A 1 79 ? 8.301 -8.533 -8.024 1.00 85.88 79 ARG A C 1
ATOM 646 O O . ARG A 1 79 ? 7.963 -9.360 -7.184 1.00 85.88 79 ARG A O 1
ATOM 653 N N . ASP A 1 80 ? 7.886 -7.273 -8.033 1.00 80.88 80 ASP A N 1
ATOM 654 C CA . ASP A 1 80 ? 7.067 -6.631 -7.012 1.00 80.88 80 ASP A CA 1
ATOM 655 C C . ASP A 1 80 ? 5.745 -6.159 -7.635 1.00 80.88 80 ASP A C 1
ATOM 657 O O . ASP A 1 80 ? 5.496 -4.952 -7.751 1.00 80.88 80 ASP A O 1
ATOM 661 N N . PRO A 1 81 ? 4.878 -7.088 -8.089 1.00 78.12 81 PRO A N 1
ATOM 662 C CA . PRO A 1 81 ? 3.622 -6.704 -8.701 1.00 78.12 81 PRO A CA 1
ATOM 663 C C . PRO A 1 81 ? 2.805 -5.902 -7.695 1.00 78.12 81 PRO A C 1
ATOM 665 O O . PRO A 1 81 ? 2.518 -6.377 -6.591 1.00 78.12 81 PRO A O 1
ATOM 668 N N . VAL A 1 82 ? 2.406 -4.692 -8.101 1.00 74.44 82 VAL A N 1
ATOM 669 C CA . VAL A 1 82 ? 1.547 -3.828 -7.287 1.00 74.44 82 VAL A CA 1
ATOM 670 C C . VAL A 1 82 ? 0.344 -4.655 -6.837 1.00 74.44 82 VAL A C 1
ATOM 672 O O . VAL A 1 82 ? -0.395 -5.175 -7.685 1.00 74.44 82 VAL A O 1
ATOM 675 N N . PRO A 1 83 ? 0.128 -4.821 -5.521 1.00 80.56 83 PRO A N 1
ATOM 676 C CA . PRO A 1 83 ? -0.954 -5.661 -5.060 1.00 80.56 83 PRO A CA 1
ATOM 677 C C . PRO A 1 83 ? -2.294 -5.135 -5.572 1.00 80.56 83 PRO A C 1
ATOM 679 O O . PRO A 1 83 ? -2.554 -3.936 -5.525 1.00 80.56 83 PRO A O 1
ATOM 682 N N . SER A 1 84 ? -3.159 -6.037 -6.049 1.00 89.00 84 SER A N 1
ATOM 683 C CA . SER A 1 84 ? -4.470 -5.662 -6.589 1.00 89.00 84 SER A CA 1
ATOM 684 C C . SER A 1 84 ? -5.236 -4.775 -5.605 1.00 89.00 84 SER A C 1
ATOM 686 O O . SER A 1 84 ? -5.565 -5.212 -4.499 1.00 89.00 84 SER A O 1
ATOM 688 N N . GLU A 1 85 ? -5.566 -3.556 -6.035 1.00 92.50 85 GLU A N 1
ATOM 689 C CA . GLU A 1 85 ? -6.304 -2.573 -5.234 1.00 92.50 85 GLU A CA 1
ATOM 690 C C . GLU A 1 85 ? -7.594 -3.173 -4.662 1.00 92.50 85 GLU A C 1
ATOM 692 O O . GLU A 1 85 ? -7.894 -3.013 -3.481 1.00 92.50 85 GLU A O 1
ATOM 697 N N . ILE A 1 86 ? -8.330 -3.940 -5.473 1.00 94.00 86 ILE A N 1
ATOM 698 C CA . ILE A 1 86 ? -9.576 -4.599 -5.061 1.00 94.00 86 ILE A CA 1
ATOM 699 C C . ILE A 1 86 ? -9.318 -5.591 -3.921 1.00 94.00 86 ILE A C 1
ATOM 701 O O . ILE A 1 86 ? -10.064 -5.614 -2.942 1.00 94.00 86 ILE A O 1
ATOM 705 N N . ILE A 1 87 ? -8.249 -6.385 -4.009 1.00 93.25 87 ILE A N 1
ATOM 706 C CA . ILE A 1 87 ? -7.882 -7.344 -2.961 1.00 93.25 87 ILE A CA 1
ATOM 707 C C . ILE A 1 87 ? -7.442 -6.624 -1.685 1.00 93.25 87 ILE A C 1
ATOM 709 O O . ILE A 1 87 ? -7.772 -7.062 -0.584 1.00 93.25 87 ILE A O 1
ATOM 713 N N . GLN A 1 88 ? -6.728 -5.509 -1.803 1.00 93.88 88 GLN A N 1
ATOM 714 C CA . GLN A 1 88 ? -6.266 -4.735 -0.650 1.00 93.88 88 GLN A CA 1
ATOM 715 C C . GLN A 1 88 ? -7.430 -4.039 0.053 1.00 93.88 88 GLN A C 1
ATOM 717 O O . GLN A 1 88 ? -7.579 -4.161 1.270 1.00 93.88 88 GLN A O 1
ATOM 722 N N . ARG A 1 89 ? -8.354 -3.451 -0.714 1.00 97.56 89 ARG A N 1
ATOM 723 C CA . ARG A 1 89 ? -9.623 -2.935 -0.188 1.00 97.56 89 ARG A CA 1
ATOM 724 C C . ARG A 1 89 ? -10.461 -4.036 0.446 1.00 97.56 89 ARG A C 1
ATOM 726 O O . ARG A 1 89 ? -11.064 -3.803 1.489 1.00 97.56 89 ARG A O 1
ATOM 733 N N . PHE A 1 90 ? -10.485 -5.241 -0.123 1.00 97.31 90 PHE A N 1
ATOM 734 C CA . PHE A 1 90 ? -11.150 -6.389 0.495 1.00 97.31 90 PHE A CA 1
ATOM 735 C C . PHE A 1 90 ? -10.517 -6.757 1.843 1.00 97.31 90 PHE A C 1
ATOM 737 O O . PHE A 1 90 ? -11.245 -6.911 2.824 1.00 97.31 90 PHE A O 1
ATOM 744 N N . LYS A 1 91 ? -9.183 -6.846 1.931 1.00 96.81 91 LYS A N 1
ATOM 745 C CA . LYS A 1 91 ? -8.466 -7.114 3.192 1.00 96.81 91 LYS A CA 1
ATOM 746 C C . LYS A 1 91 ? -8.757 -6.043 4.240 1.00 96.81 91 LYS A C 1
ATOM 748 O O . LYS A 1 91 ? -9.123 -6.380 5.363 1.00 96.81 91 LYS A O 1
ATOM 753 N N . PHE A 1 92 ? -8.659 -4.769 3.858 1.00 98.31 92 PHE A N 1
ATOM 754 C CA . PHE A 1 92 ? -9.011 -3.635 4.708 1.00 98.31 92 PHE A CA 1
ATOM 755 C C . PHE A 1 92 ? -10.454 -3.743 5.210 1.00 98.31 92 PHE A C 1
ATOM 757 O O . PHE A 1 92 ? -10.695 -3.689 6.412 1.00 98.31 92 PHE A O 1
ATOM 764 N N . ASN A 1 93 ? -11.415 -3.963 4.308 1.00 97.81 93 ASN A N 1
ATOM 765 C CA . ASN A 1 93 ? -12.836 -4.024 4.648 1.00 97.81 93 ASN A CA 1
ATOM 766 C C . ASN A 1 93 ? -13.230 -5.282 5.429 1.00 97.81 93 ASN A C 1
ATOM 768 O O . ASN A 1 93 ? -14.219 -5.253 6.156 1.00 97.81 93 ASN A O 1
ATOM 772 N N . SER A 1 94 ? -12.456 -6.358 5.327 1.00 97.44 94 SER A N 1
ATOM 773 C CA . SER A 1 94 ? -12.663 -7.587 6.101 1.00 97.44 94 SER A CA 1
ATOM 774 C C . SER A 1 94 ? -12.040 -7.517 7.495 1.00 97.44 94 SER A C 1
ATOM 776 O O . SER A 1 94 ? -12.273 -8.396 8.325 1.00 97.44 94 SER A O 1
ATOM 778 N N . ARG A 1 95 ? -11.235 -6.488 7.781 1.00 97.94 95 ARG A N 1
ATOM 779 C CA . ARG A 1 95 ? -10.519 -6.381 9.047 1.00 97.94 95 ARG A CA 1
ATOM 780 C C . ARG A 1 95 ? -11.449 -5.924 10.174 1.00 97.94 95 ARG A C 1
ATOM 782 O O . ARG A 1 95 ? -11.989 -4.819 10.170 1.00 97.94 95 ARG A O 1
ATOM 789 N N . THR A 1 96 ? -11.585 -6.778 11.185 1.00 97.81 96 THR A N 1
ATOM 790 C CA . THR A 1 96 ? -12.323 -6.518 12.432 1.00 97.81 96 THR A CA 1
ATOM 791 C C . THR A 1 96 ? -11.406 -6.693 13.628 1.00 97.81 96 THR A C 1
ATOM 793 O O . THR A 1 96 ? -10.609 -7.632 13.619 1.00 97.81 96 THR A O 1
ATOM 796 N N . ARG A 1 97 ? -11.530 -5.849 14.657 1.00 97.75 97 ARG A N 1
ATOM 797 C CA . ARG A 1 97 ? -10.702 -5.911 15.870 1.00 97.75 97 ARG A CA 1
ATOM 798 C C . ARG A 1 97 ? -10.812 -7.282 16.544 1.00 97.75 97 ARG A C 1
ATOM 800 O O . ARG A 1 97 ? -11.923 -7.781 16.746 1.00 97.75 97 ARG A O 1
ATOM 807 N N . HIS A 1 98 ? -9.683 -7.876 16.919 1.00 95.56 98 HIS A N 1
ATOM 808 C CA . HIS A 1 98 ? -9.686 -9.105 17.717 1.00 95.56 98 HIS A CA 1
ATOM 809 C C . HIS A 1 98 ? -10.108 -8.812 19.170 1.00 95.56 98 HIS A C 1
ATOM 811 O O . HIS A 1 98 ? -10.087 -7.672 19.620 1.00 95.56 98 HIS A O 1
ATOM 817 N N . SER A 1 99 ? -10.584 -9.814 19.912 1.00 91.00 99 SER A N 1
ATOM 818 C CA . SER A 1 99 ? -11.101 -9.596 21.281 1.00 91.00 99 SER A CA 1
ATOM 819 C C . SER A 1 99 ? -10.019 -9.202 22.289 1.00 91.00 99 SER A C 1
ATOM 821 O O . SER A 1 99 ? -10.311 -8.537 23.273 1.00 91.00 99 SER A O 1
ATOM 823 N N . ASP A 1 100 ? -8.793 -9.624 22.027 1.00 92.62 100 ASP A N 1
ATOM 824 C CA . ASP A 1 100 ? -7.566 -9.390 22.785 1.00 92.62 100 ASP A CA 1
ATOM 825 C C . ASP A 1 100 ? -6.741 -8.213 22.235 1.00 92.62 100 ASP A C 1
ATOM 827 O O . ASP A 1 100 ? -5.694 -7.863 22.775 1.00 92.62 100 ASP A O 1
ATOM 831 N N . GLU A 1 101 ? -7.216 -7.573 21.168 1.00 96.12 101 GLU A N 1
ATOM 832 C CA . GLU A 1 101 ? -6.520 -6.486 20.494 1.00 96.12 101 GLU A CA 1
ATOM 833 C C . GLU A 1 101 ? -6.996 -5.114 20.991 1.00 96.12 101 GLU A C 1
ATOM 835 O O . GLU A 1 101 ? -8.192 -4.813 20.987 1.00 96.12 101 GLU A O 1
ATOM 840 N N . SER A 1 102 ? -6.044 -4.244 21.352 1.00 97.31 102 SER A N 1
ATOM 841 C CA . SER A 1 102 ? -6.345 -2.858 21.734 1.00 97.31 102 SER A CA 1
ATOM 842 C C . SER A 1 102 ? -6.851 -2.021 20.552 1.00 97.31 102 SER A C 1
ATOM 844 O O . SER A 1 102 ? -6.509 -2.284 19.394 1.00 97.31 102 SER A O 1
ATOM 846 N N . VAL A 1 103 ? -7.597 -0.944 20.819 1.00 97.75 103 VAL A N 1
ATOM 847 C CA . VAL A 1 103 ? -8.007 0.025 19.781 1.00 97.75 103 VAL A CA 1
ATOM 848 C C . VAL A 1 103 ? -6.795 0.558 19.011 1.00 97.75 103 VAL A C 1
ATOM 850 O O . VAL A 1 103 ? -6.837 0.664 17.785 1.00 97.75 103 VAL A O 1
ATOM 853 N N . ARG A 1 104 ? -5.696 0.869 19.708 1.00 97.00 104 ARG A N 1
ATOM 854 C CA . ARG A 1 104 ? -4.489 1.433 19.083 1.00 97.00 104 ARG A CA 1
ATOM 855 C C . ARG A 1 104 ? -3.826 0.448 18.123 1.00 97.00 104 ARG A C 1
ATOM 857 O O . ARG A 1 104 ? -3.478 0.833 17.009 1.00 97.00 104 ARG A O 1
ATOM 864 N N . THR A 1 105 ? -3.695 -0.813 18.532 1.00 97.75 105 THR A N 1
ATOM 865 C CA . THR A 1 105 ? -3.138 -1.883 17.689 1.00 97.75 105 THR A CA 1
ATOM 866 C C . THR A 1 105 ? -4.005 -2.106 16.452 1.00 97.75 105 THR A C 1
ATOM 868 O O . THR A 1 105 ? -3.488 -2.168 15.338 1.00 97.75 105 THR A O 1
ATOM 871 N N . PHE A 1 106 ? -5.326 -2.112 16.630 1.00 98.31 106 PHE A N 1
ATOM 872 C CA . PHE A 1 106 ? -6.272 -2.254 15.530 1.00 98.31 106 PHE A CA 1
ATOM 873 C C . PHE A 1 106 ? -6.145 -1.135 14.493 1.00 98.31 106 PHE A C 1
ATOM 875 O O . PHE A 1 106 ? -6.094 -1.405 13.295 1.00 98.31 106 PHE A O 1
ATOM 882 N N . ILE A 1 107 ? -6.035 0.121 14.933 1.00 97.94 107 ILE A N 1
ATOM 883 C CA . ILE A 1 107 ? -5.840 1.257 14.024 1.00 97.94 107 ILE A CA 1
ATOM 884 C C . ILE A 1 107 ? -4.503 1.191 13.294 1.00 97.94 107 ILE A C 1
ATOM 886 O O . ILE A 1 107 ? -4.455 1.496 12.102 1.00 97.94 107 ILE A O 1
ATOM 890 N N . ALA A 1 108 ? -3.429 0.787 13.974 1.00 97.31 108 ALA A N 1
ATOM 891 C CA . ALA A 1 108 ? -2.137 0.593 13.324 1.00 97.31 108 ALA A CA 1
ATOM 892 C C . ALA A 1 108 ? -2.238 -0.463 12.209 1.00 97.31 108 ALA A C 1
ATOM 894 O O . ALA A 1 108 ? -1.792 -0.217 11.087 1.00 97.31 108 ALA A O 1
ATOM 895 N N . ALA A 1 109 ? -2.918 -1.584 12.478 1.00 97.44 109 ALA A N 1
ATOM 896 C CA . ALA A 1 109 ? -3.178 -2.614 11.477 1.00 97.44 109 ALA A CA 1
ATOM 897 C C . ALA A 1 109 ? -4.037 -2.094 10.311 1.00 97.44 109 ALA A C 1
ATOM 899 O O . ALA A 1 109 ? -3.722 -2.360 9.153 1.00 97.44 109 ALA A O 1
ATOM 900 N N . LEU A 1 110 ? -5.090 -1.313 10.585 1.00 97.94 110 LEU A N 1
ATOM 901 C CA . LEU A 1 110 ? -5.902 -0.700 9.530 1.00 97.94 110 LEU A CA 1
ATOM 902 C C . LEU A 1 110 ? -5.079 0.238 8.651 1.00 97.94 110 LEU A C 1
ATOM 904 O O . LEU A 1 110 ? -5.182 0.140 7.435 1.00 97.94 110 LEU A O 1
ATOM 908 N N . ARG A 1 111 ? -4.246 1.107 9.239 1.00 97.44 111 ARG A N 1
ATOM 909 C CA . ARG A 1 111 ? -3.381 2.020 8.477 1.00 97.44 111 ARG A CA 1
ATOM 910 C C . ARG A 1 111 ? -2.409 1.256 7.584 1.00 97.44 111 ARG A C 1
ATOM 912 O O . ARG A 1 111 ? -2.312 1.593 6.410 1.00 97.44 111 ARG A O 1
ATOM 919 N N . SER A 1 112 ? -1.778 0.199 8.092 1.00 93.88 112 SER A N 1
ATOM 920 C CA . SER A 1 112 ? -0.904 -0.661 7.281 1.00 93.88 112 SER A CA 1
ATOM 921 C C . SER A 1 112 ? -1.637 -1.253 6.069 1.00 93.88 112 SER A C 1
ATOM 923 O O . SER A 1 112 ? -1.114 -1.228 4.963 1.00 93.88 112 SER A O 1
ATOM 925 N N . LEU A 1 113 ? -2.894 -1.680 6.223 1.00 95.50 113 LEU A N 1
ATOM 926 C CA . LEU A 1 113 ? -3.684 -2.227 5.111 1.00 95.50 113 LEU A CA 1
ATOM 927 C C . LEU A 1 113 ? -4.085 -1.188 4.046 1.00 95.50 113 LEU A C 1
ATOM 929 O O . LEU A 1 113 ? -4.546 -1.573 2.972 1.00 95.50 113 LEU A O 1
ATOM 933 N N . THR A 1 114 ? -3.937 0.115 4.310 1.00 95.56 114 THR A N 1
ATOM 934 C CA . THR A 1 114 ? -4.309 1.169 3.345 1.00 95.56 114 THR A CA 1
ATOM 935 C C . THR A 1 114 ? -3.257 1.452 2.278 1.00 95.56 114 THR A C 1
ATOM 937 O O . THR A 1 114 ? -3.602 2.080 1.279 1.00 95.56 114 THR A O 1
ATOM 940 N N . GLU A 1 115 ? -2.027 0.955 2.446 1.00 89.94 115 GLU A N 1
ATOM 941 C CA . GLU A 1 115 ? -0.858 1.266 1.605 1.00 89.94 115 GLU A CA 1
ATOM 942 C C . GLU A 1 115 ? -1.134 1.141 0.099 1.00 89.94 115 GLU A C 1
ATOM 944 O O . GLU A 1 115 ? -0.792 2.026 -0.679 1.00 89.94 115 GLU A O 1
ATOM 949 N N . HIS A 1 116 ? -1.849 0.089 -0.301 1.00 89.81 116 HIS A N 1
ATOM 950 C CA . HIS A 1 116 ? -2.176 -0.203 -1.700 1.00 89.81 116 HIS A CA 1
ATOM 951 C C . HIS A 1 116 ? -3.681 -0.096 -2.004 1.00 89.81 116 HIS A C 1
ATOM 953 O O . HIS A 1 116 ? -4.173 -0.659 -2.980 1.00 89.81 116 HIS A O 1
ATOM 959 N N . CYS A 1 117 ? -4.450 0.587 -1.149 1.00 93.44 117 CYS A N 1
ATOM 960 C CA . CYS A 1 117 ? -5.896 0.753 -1.337 1.00 93.44 117 CYS A CA 1
ATOM 961 C C . CYS A 1 117 ? -6.271 1.949 -2.226 1.00 93.44 117 CYS A C 1
ATOM 963 O O . CYS A 1 117 ? -7.439 2.069 -2.604 1.00 93.44 117 CYS A O 1
ATOM 965 N N . ASN A 1 118 ? -5.328 2.851 -2.519 1.00 94.19 118 ASN A N 1
ATOM 966 C CA . ASN A 1 118 ? -5.553 4.060 -3.321 1.00 94.19 118 ASN A CA 1
ATOM 967 C C . ASN A 1 118 ? -6.772 4.881 -2.852 1.00 94.19 118 ASN A C 1
ATOM 969 O O . ASN A 1 118 ? -7.614 5.276 -3.654 1.00 94.19 118 ASN A O 1
ATOM 973 N N . TYR A 1 119 ? -6.921 5.102 -1.539 1.00 95.56 119 TYR A N 1
ATOM 974 C CA . TYR A 1 119 ? -8.062 5.863 -1.004 1.00 95.56 119 TYR A CA 1
ATOM 975 C C . TYR A 1 119 ? -7.949 7.381 -1.207 1.00 95.56 119 TYR A C 1
ATOM 977 O O . TYR A 1 119 ? -8.966 8.076 -1.141 1.00 95.56 119 TYR A O 1
ATOM 985 N N . GLY A 1 120 ? -6.742 7.903 -1.453 1.00 95.12 120 GLY A N 1
ATOM 986 C CA . GLY A 1 120 ? -6.506 9.338 -1.639 1.00 95.12 120 GLY A CA 1
ATOM 987 C C . GLY A 1 120 ? -7.116 10.171 -0.507 1.00 95.12 120 GLY A C 1
ATOM 988 O O . GLY A 1 120 ? -7.026 9.804 0.667 1.00 95.12 120 GLY A O 1
ATOM 989 N N . ASP A 1 121 ? -7.821 11.239 -0.870 1.00 96.62 121 ASP A N 1
ATOM 990 C CA . ASP A 1 121 ? -8.447 12.178 0.073 1.00 96.62 121 ASP A CA 1
ATOM 991 C C . ASP A 1 121 ? -9.540 11.543 0.953 1.00 96.62 121 ASP A C 1
ATOM 993 O O . ASP A 1 121 ? -9.917 12.085 1.992 1.00 96.62 121 ASP A O 1
ATOM 997 N N . THR A 1 122 ? -10.039 10.359 0.581 1.00 97.44 122 THR A N 1
ATOM 998 C CA . THR A 1 122 ? -11.073 9.641 1.345 1.00 97.44 122 THR A CA 1
ATOM 999 C C . THR A 1 122 ? -10.508 8.735 2.441 1.00 97.44 122 THR A C 1
ATOM 1001 O O . THR A 1 122 ? -11.281 8.147 3.199 1.00 97.44 122 THR A O 1
ATOM 1004 N N . LEU A 1 123 ? -9.179 8.644 2.585 1.00 97.62 123 LEU A N 1
ATOM 1005 C CA . LEU A 1 123 ? -8.504 7.755 3.539 1.00 97.62 123 LEU A CA 1
ATOM 1006 C C . LEU A 1 123 ? -9.072 7.854 4.962 1.00 97.62 123 LEU A C 1
ATOM 1008 O O . LEU A 1 123 ? -9.401 6.838 5.575 1.00 97.62 123 LEU A O 1
ATOM 1012 N N . ASN A 1 124 ? -9.233 9.072 5.482 1.00 98.12 124 ASN A N 1
ATOM 1013 C CA . ASN A 1 124 ? -9.752 9.276 6.836 1.00 98.12 124 ASN A CA 1
ATOM 1014 C C . ASN A 1 124 ? -11.222 8.849 6.964 1.00 98.12 124 ASN A C 1
ATOM 1016 O O . ASN A 1 124 ? -11.61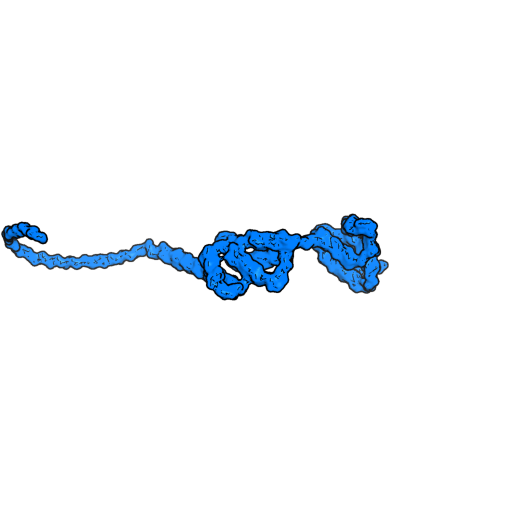0 8.301 7.995 1.00 98.12 124 ASN A O 1
ATOM 1020 N N . ALA A 1 125 ? -12.039 9.037 5.924 1.00 98.25 125 ALA A N 1
ATOM 1021 C CA . ALA A 1 125 ? -13.417 8.551 5.923 1.00 98.25 125 ALA A CA 1
ATOM 1022 C C . ALA A 1 125 ? -13.458 7.014 5.943 1.00 98.25 125 ALA A C 1
ATOM 1024 O O . ALA A 1 125 ? -14.173 6.434 6.757 1.00 98.25 125 ALA A O 1
ATOM 1025 N N . MET A 1 126 ? -12.621 6.354 5.135 1.00 98.44 126 MET A N 1
ATOM 1026 C CA . MET A 1 126 ? -12.529 4.890 5.101 1.00 98.44 126 MET A CA 1
ATOM 1027 C C . MET A 1 126 ? -12.048 4.315 6.437 1.00 98.44 126 MET A C 1
ATOM 1029 O O . MET A 1 126 ? -12.629 3.355 6.943 1.00 98.44 126 MET A O 1
ATOM 1033 N N . LEU A 1 127 ? -11.022 4.917 7.050 1.00 98.56 127 LEU A N 1
ATOM 1034 C CA . LEU A 1 127 ? -10.532 4.520 8.374 1.00 98.56 127 LEU A CA 1
ATOM 1035 C C . LEU A 1 127 ? -11.601 4.690 9.455 1.00 98.56 127 LEU A C 1
ATOM 1037 O O . LEU A 1 127 ? -11.763 3.803 10.293 1.00 98.56 127 LEU A O 1
ATOM 1041 N N . ARG A 1 128 ? -12.348 5.801 9.431 1.00 98.62 128 ARG A N 1
ATOM 1042 C CA . ARG A 1 128 ? -13.469 6.037 10.348 1.00 98.62 128 ARG A CA 1
ATOM 1043 C C . ARG A 1 128 ? -14.527 4.952 10.192 1.00 98.62 128 ARG A C 1
ATOM 1045 O O . ARG A 1 128 ? -14.889 4.321 11.181 1.00 98.62 128 ARG A O 1
ATOM 1052 N N . ASP A 1 129 ? -15.004 4.722 8.975 1.00 98.19 129 ASP A N 1
ATOM 1053 C CA . ASP A 1 129 ? -16.088 3.772 8.720 1.00 98.19 129 ASP A CA 1
ATOM 1054 C C . ASP A 1 129 ? -15.657 2.354 9.110 1.00 98.19 129 ASP A C 1
ATOM 1056 O O . ASP A 1 129 ? -16.394 1.625 9.783 1.00 98.19 129 ASP A O 1
ATOM 1060 N N . ARG A 1 130 ? -14.410 1.985 8.793 1.00 98.38 130 ARG A N 1
ATOM 1061 C CA . ARG A 1 130 ? -13.866 0.678 9.157 1.00 98.38 130 ARG A CA 1
ATOM 1062 C C . ARG A 1 130 ? -13.639 0.519 10.655 1.00 98.38 130 ARG A C 1
ATOM 1064 O O . ARG A 1 130 ? -13.885 -0.573 11.170 1.00 98.38 130 ARG A O 1
ATOM 1071 N N . LEU A 1 131 ? -13.231 1.579 11.358 1.00 98.44 131 LEU A N 1
ATOM 1072 C CA . LEU A 1 131 ? -13.174 1.597 12.820 1.00 98.44 131 LEU A CA 1
ATOM 1073 C C . LEU A 1 131 ? -14.567 1.350 13.405 1.00 98.44 131 LEU A C 1
ATOM 1075 O O . LEU A 1 131 ? -14.722 0.440 14.211 1.00 98.44 131 LEU A O 1
ATOM 1079 N N . VAL A 1 132 ? -15.587 2.097 12.972 1.00 98.25 132 VAL A N 1
ATOM 1080 C CA . VAL A 1 132 ? -16.955 1.983 13.507 1.00 98.25 132 VAL A CA 1
ATOM 1081 C C . VAL A 1 132 ? -17.540 0.591 13.273 1.00 98.25 132 VAL A C 1
ATOM 1083 O O . VAL A 1 132 ? -18.083 -0.010 14.196 1.00 98.25 132 VAL A O 1
ATOM 1086 N N . VAL A 1 133 ? -17.425 0.044 12.063 1.00 97.50 133 VAL A N 1
ATOM 1087 C CA . VAL A 1 133 ? -18.011 -1.270 11.744 1.00 97.50 133 VAL A CA 1
ATOM 1088 C C . VAL A 1 133 ? -17.135 -2.416 12.268 1.00 97.50 133 VAL A C 1
ATOM 1090 O O . VAL A 1 133 ? -17.632 -3.492 12.581 1.00 97.50 133 VAL A O 1
ATOM 1093 N N . GLY A 1 134 ? -15.817 -2.222 12.350 1.00 97.44 134 GLY A N 1
ATOM 1094 C CA . GLY A 1 134 ? -14.850 -3.243 12.762 1.00 97.44 134 GLY A CA 1
ATOM 1095 C C . GLY A 1 134 ? -14.558 -3.291 14.262 1.00 97.44 134 GLY A C 1
ATOM 1096 O O . GLY A 1 134 ? -13.876 -4.221 14.696 1.00 97.44 134 GLY A O 1
ATOM 1097 N N . ILE A 1 135 ? -15.042 -2.330 15.058 1.00 97.25 135 ILE A N 1
ATOM 1098 C CA . ILE A 1 135 ? -14.831 -2.323 16.507 1.00 97.25 135 ILE A CA 1
ATOM 1099 C C . ILE A 1 135 ? -15.632 -3.453 17.164 1.00 97.25 135 ILE A C 1
ATOM 1101 O O . ILE A 1 135 ? -16.860 -3.457 17.201 1.00 97.25 135 ILE A O 1
ATOM 1105 N N . LYS A 1 136 ? -14.927 -4.437 17.725 1.00 94.75 136 LYS A N 1
ATOM 1106 C CA . LYS A 1 136 ? -15.532 -5.549 18.471 1.00 94.75 136 LYS A CA 1
ATOM 1107 C C . LYS A 1 136 ? -15.871 -5.112 19.903 1.00 94.75 136 LYS A C 1
ATOM 1109 O O . LYS A 1 136 ? -15.240 -5.552 20.860 1.00 94.75 136 LYS A O 1
ATOM 1114 N N . SER A 1 137 ? -16.789 -4.155 20.033 1.00 96.19 137 SER A N 1
ATOM 1115 C CA . SER A 1 137 ? -17.388 -3.693 21.294 1.00 96.19 137 SER A CA 1
ATOM 1116 C C . SER A 1 137 ? -18.694 -2.956 20.992 1.00 96.19 137 SER A C 1
ATOM 1118 O O . SER A 1 137 ? -18.668 -1.848 20.458 1.00 96.19 137 SER A O 1
ATOM 1120 N N . ASP A 1 138 ? -19.831 -3.561 21.353 1.00 96.31 138 ASP A N 1
ATOM 1121 C CA . ASP A 1 138 ? -21.170 -2.984 21.141 1.00 96.31 138 ASP A CA 1
ATOM 1122 C C . ASP A 1 138 ? -21.309 -1.613 21.827 1.00 96.31 138 ASP A C 1
ATOM 1124 O O . ASP A 1 138 ? -21.836 -0.667 21.244 1.00 96.31 138 ASP A O 1
ATOM 1128 N N . ARG A 1 139 ? -20.735 -1.457 23.029 1.00 96.81 139 ARG A N 1
ATOM 1129 C CA . A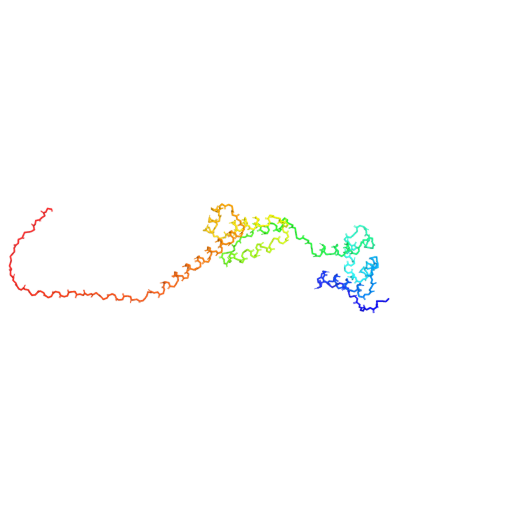RG A 1 139 ? -20.765 -0.193 23.777 1.00 96.81 139 ARG A CA 1
ATOM 1130 C C . ARG A 1 139 ? -20.039 0.928 23.032 1.00 96.81 139 ARG A C 1
ATOM 1132 O O . ARG A 1 139 ? -20.586 2.022 22.895 1.00 96.81 139 ARG A O 1
ATOM 1139 N N . ILE A 1 140 ? -18.825 0.659 22.542 1.00 97.88 140 ILE A N 1
ATOM 1140 C CA . ILE A 1 140 ? -18.045 1.640 21.773 1.00 97.88 140 ILE A CA 1
ATOM 1141 C C . ILE A 1 140 ? -18.742 1.930 20.441 1.00 97.88 140 ILE A C 1
ATOM 1143 O O . ILE A 1 140 ? -18.924 3.093 20.091 1.00 97.88 140 ILE A O 1
ATOM 1147 N N . GLN A 1 141 ? -19.197 0.896 19.730 1.00 98.31 141 GLN A N 1
ATOM 1148 C CA . GLN A 1 141 ? -19.862 1.048 18.438 1.00 98.31 141 GLN A CA 1
ATOM 1149 C C . GLN A 1 141 ? -21.106 1.938 18.535 1.00 98.31 141 GLN A C 1
ATOM 1151 O O . GLN A 1 141 ? -21.236 2.890 17.767 1.00 98.31 141 GLN A O 1
ATOM 1156 N N . ARG A 1 142 ? -21.987 1.700 19.517 1.00 98.31 142 ARG A N 1
ATOM 1157 C CA . ARG A 1 142 ? -23.173 2.542 19.750 1.00 98.31 142 ARG A CA 1
ATOM 1158 C C . ARG A 1 142 ? -22.805 3.990 20.042 1.00 98.31 142 ARG A C 1
ATOM 1160 O O . ARG A 1 142 ? -23.441 4.899 19.515 1.00 98.31 142 ARG A O 1
ATOM 1167 N N . ARG A 1 143 ? -21.775 4.215 20.864 1.00 98.31 143 ARG A N 1
ATOM 1168 C CA . ARG A 1 143 ? -21.317 5.568 21.198 1.00 98.31 143 ARG A CA 1
ATOM 1169 C C . ARG A 1 143 ? -20.816 6.317 19.965 1.00 98.31 143 ARG A C 1
ATOM 1171 O O . ARG A 1 143 ? -21.109 7.506 19.853 1.00 98.31 143 ARG A O 1
ATOM 1178 N N . LEU A 1 144 ? -20.085 5.635 19.082 1.00 98.50 144 LEU A N 1
ATOM 1179 C CA . LEU A 1 144 ? -19.590 6.192 17.823 1.00 98.50 144 LEU A CA 1
ATOM 1180 C C . LEU A 1 144 ? -20.735 6.487 16.845 1.00 98.50 144 LEU A C 1
ATOM 1182 O O . LEU A 1 144 ? -20.768 7.565 16.266 1.00 98.50 144 LEU A O 1
ATOM 1186 N N . LEU A 1 145 ? -21.699 5.573 16.6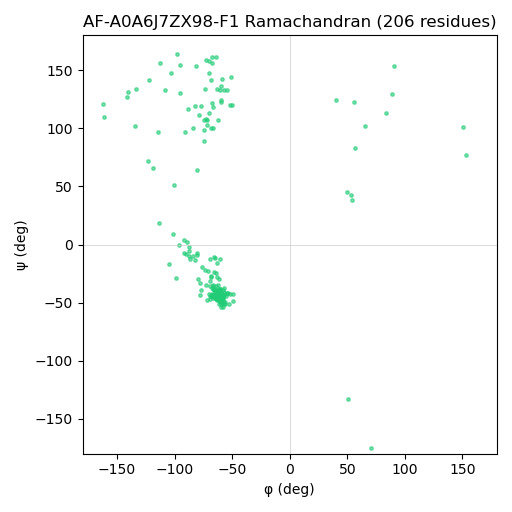96 1.00 98.12 145 LEU A N 1
ATOM 1187 C CA . LEU A 1 145 ? -22.864 5.760 15.816 1.00 98.12 145 LEU A CA 1
ATOM 1188 C C . LEU A 1 145 ? -23.782 6.912 16.259 1.00 98.12 145 LEU A C 1
ATOM 1190 O O . LEU A 1 145 ? -24.491 7.477 15.434 1.00 98.12 145 LEU A O 1
ATOM 1194 N N . ALA A 1 146 ? -23.766 7.267 17.545 1.00 97.94 146 ALA A N 1
ATOM 1195 C CA . ALA A 1 146 ? -24.528 8.390 18.086 1.00 97.94 146 ALA A CA 1
ATOM 1196 C C . ALA A 1 146 ? -23.863 9.764 17.863 1.00 97.94 146 ALA A C 1
ATOM 1198 O O . ALA A 1 146 ? -24.466 10.785 18.191 1.00 97.94 146 ALA A O 1
ATOM 1199 N N . GLU A 1 147 ? -22.627 9.821 17.355 1.00 97.88 147 GLU A N 1
ATOM 1200 C CA . GLU A 1 147 ? -21.918 11.084 17.140 1.00 97.88 147 GLU A CA 1
ATOM 1201 C C . GLU A 1 147 ? -22.312 11.769 15.825 1.00 97.88 147 GLU A C 1
ATOM 1203 O O . GLU A 1 147 ? -22.029 11.235 14.747 1.00 97.88 147 GLU A O 1
ATOM 1208 N N . PRO A 1 148 ? -22.872 12.992 15.869 1.00 95.69 148 PRO A N 1
ATOM 1209 C CA . PRO A 1 148 ? -23.051 13.783 14.663 1.00 95.69 148 PRO A CA 1
ATOM 1210 C C . PRO A 1 148 ? -21.691 14.236 14.116 1.00 95.69 148 PRO A C 1
ATOM 1212 O O . PRO A 1 148 ? -20.792 14.619 14.871 1.00 95.69 148 PRO A O 1
ATOM 1215 N N . ASN A 1 149 ? -21.557 14.233 12.786 1.00 94.88 149 ASN A N 1
ATOM 1216 C CA . ASN A 1 149 ? -20.351 14.667 12.069 1.00 94.88 149 ASN A CA 1
ATOM 1217 C C . ASN A 1 149 ? -19.069 13.971 12.563 1.00 94.88 149 ASN A C 1
ATOM 1219 O O . ASN A 1 149 ? -18.035 14.610 12.762 1.00 94.88 149 ASN A O 1
ATOM 1223 N N . LEU A 1 150 ? -19.141 12.657 12.796 1.00 98.12 150 LEU A N 1
ATOM 1224 C CA . LEU A 1 150 ? -18.004 11.882 13.274 1.00 98.12 150 LEU A CA 1
ATOM 1225 C C . LEU A 1 150 ? -16.830 11.955 12.278 1.00 98.12 150 LEU A C 1
ATOM 1227 O O . LEU A 1 150 ? -16.957 11.570 11.111 1.00 98.12 150 LEU A O 1
ATOM 1231 N N . THR A 1 151 ? -15.678 12.423 12.759 1.00 98.56 151 THR A N 1
ATOM 1232 C CA . THR A 1 151 ? -14.388 12.384 12.055 1.00 98.56 151 THR A CA 1
ATOM 1233 C C . THR A 1 151 ? -13.564 11.188 12.529 1.00 98.56 151 THR A C 1
ATOM 1235 O O . THR A 1 151 ? -13.854 10.602 13.574 1.00 98.56 151 THR A O 1
ATOM 1238 N N . PHE A 1 152 ? -12.527 10.815 11.775 1.00 98.38 152 PHE A N 1
ATOM 1239 C CA . PHE A 1 152 ? -11.623 9.736 12.186 1.00 98.38 152 PHE A CA 1
ATOM 1240 C C . PHE A 1 152 ? -10.950 10.021 13.534 1.00 98.38 152 PHE A C 1
ATOM 1242 O O . PHE A 1 152 ? -10.990 9.171 14.421 1.00 98.38 152 PHE A O 1
ATOM 1249 N N . ASP A 1 153 ? -10.400 11.224 13.715 1.00 98.25 153 ASP A N 1
ATOM 1250 C CA . ASP A 1 153 ? -9.680 11.586 14.942 1.00 98.25 153 ASP A CA 1
ATOM 1251 C C . ASP A 1 153 ? -10.596 11.536 16.168 1.00 98.25 153 ASP A C 1
ATOM 1253 O O . ASP A 1 153 ? -10.250 10.928 17.181 1.00 98.25 153 ASP A O 1
ATOM 1257 N N . LYS A 1 154 ? -11.819 12.066 16.042 1.00 98.50 154 LYS A N 1
ATOM 1258 C CA . LYS A 1 154 ? -12.832 12.006 17.102 1.00 98.50 154 LYS A CA 1
ATOM 1259 C C . LYS A 1 154 ? -13.259 10.565 17.399 1.00 98.50 154 LYS A C 1
ATOM 1261 O O . LYS A 1 154 ? -13.441 10.199 18.557 1.00 98.50 154 LYS A O 1
ATOM 1266 N N . ALA A 1 155 ? -13.403 9.727 16.371 1.00 98.56 155 ALA A N 1
ATOM 1267 C CA . ALA A 1 155 ? -13.733 8.315 16.555 1.00 98.56 155 ALA A CA 1
ATOM 1268 C C . ALA A 1 155 ? -12.627 7.564 17.310 1.00 98.56 155 ALA A C 1
ATOM 1270 O O . ALA A 1 155 ? -12.917 6.782 18.218 1.00 98.56 155 ALA A O 1
ATOM 1271 N N . LEU A 1 156 ? -11.365 7.828 16.966 1.00 98.38 156 LEU A N 1
ATOM 1272 C CA . LEU A 1 156 ? -10.204 7.243 17.628 1.00 98.38 156 LEU A CA 1
ATOM 1273 C C . LEU A 1 156 ? -10.095 7.684 19.091 1.00 98.38 156 LEU A C 1
ATOM 1275 O O . LEU A 1 156 ? -9.861 6.847 19.968 1.00 98.38 156 LEU A O 1
ATOM 1279 N N . GLU A 1 157 ? -10.296 8.972 19.361 1.00 98.44 157 GLU A N 1
ATOM 1280 C CA . GLU A 1 157 ? -10.312 9.527 20.714 1.00 98.44 157 GLU A CA 1
ATOM 1281 C C . GLU A 1 157 ? -11.380 8.843 21.577 1.00 98.44 157 GLU A C 1
ATOM 1283 O O . GLU A 1 157 ? -11.057 8.274 22.622 1.00 98.44 157 GLU A O 1
ATOM 1288 N N . ILE A 1 158 ? -12.633 8.811 21.104 1.00 98.56 158 ILE A N 1
ATOM 1289 C CA . ILE A 1 158 ? -13.758 8.189 21.817 1.00 98.56 158 ILE A CA 1
ATOM 1290 C C . ILE A 1 158 ? -13.481 6.707 22.079 1.00 98.56 158 ILE A C 1
ATOM 1292 O O . ILE A 1 158 ? -13.623 6.248 23.213 1.00 98.56 158 ILE A O 1
ATOM 1296 N N . ALA A 1 159 ? -13.070 5.952 21.055 1.00 98.25 159 ALA A N 1
ATOM 1297 C CA . ALA A 1 159 ? -12.821 4.521 21.191 1.00 98.25 159 ALA A CA 1
ATOM 1298 C C . ALA A 1 159 ? -11.705 4.229 22.208 1.00 98.25 159 ALA A C 1
ATOM 1300 O O . ALA A 1 159 ? -11.866 3.361 23.068 1.00 98.25 159 ALA A O 1
ATOM 1301 N N . THR A 1 160 ? -10.608 4.991 22.162 1.00 98.00 160 THR A N 1
ATOM 1302 C CA . THR A 1 160 ? -9.472 4.836 23.086 1.00 98.00 160 THR A CA 1
ATOM 1303 C C . THR A 1 160 ? -9.848 5.216 24.518 1.00 98.00 160 THR A C 1
ATOM 1305 O O . THR A 1 160 ? -9.501 4.502 25.462 1.00 98.00 160 THR A O 1
ATOM 1308 N N . ALA A 1 161 ? -10.574 6.323 24.699 1.00 98.19 161 ALA A N 1
ATOM 1309 C CA . ALA A 1 161 ? -11.030 6.765 26.013 1.00 98.19 161 ALA A CA 1
ATOM 1310 C C . ALA A 1 161 ? -11.982 5.739 26.641 1.00 98.19 161 ALA A C 1
ATOM 1312 O O . ALA A 1 161 ? -11.858 5.413 27.821 1.00 98.19 161 ALA A O 1
ATOM 1313 N N . MET A 1 162 ? -12.899 5.177 25.849 1.00 98.12 162 MET A N 1
ATOM 1314 C CA . MET A 1 162 ? -13.841 4.165 26.322 1.00 98.12 162 MET A CA 1
ATOM 1315 C C . MET A 1 162 ? -13.172 2.840 26.685 1.00 98.12 162 MET A C 1
ATOM 1317 O O . MET A 1 162 ? -13.527 2.277 27.721 1.00 98.12 162 MET A O 1
ATOM 1321 N N . GLU A 1 163 ? -12.220 2.364 25.877 1.00 96.88 163 GLU A N 1
ATOM 1322 C CA . GLU A 1 163 ? -11.399 1.183 26.186 1.00 96.88 163 GLU A CA 1
ATOM 1323 C C . GLU A 1 163 ? -10.614 1.383 27.491 1.00 96.88 163 GLU A C 1
ATOM 1325 O O . GLU A 1 163 ? -10.622 0.524 28.372 1.00 96.88 163 GLU A O 1
ATOM 1330 N N . THR A 1 164 ? -9.998 2.556 27.657 1.00 96.38 164 THR A N 1
ATOM 1331 C CA . THR A 1 164 ? -9.253 2.905 28.875 1.00 96.38 164 THR A CA 1
ATOM 1332 C C . THR A 1 164 ? -10.174 2.950 30.096 1.00 96.38 164 THR A C 1
ATOM 1334 O O . THR A 1 164 ? -9.836 2.415 31.148 1.00 96.38 164 THR A O 1
ATOM 1337 N N . ALA A 1 165 ? -11.365 3.540 29.962 1.00 96.50 165 ALA A N 1
ATOM 1338 C CA . ALA A 1 165 ? -12.344 3.598 31.043 1.00 96.50 165 ALA A CA 1
ATOM 1339 C C . ALA A 1 165 ? -12.867 2.204 31.439 1.00 96.50 165 ALA A C 1
ATOM 1341 O O . ALA A 1 165 ? -13.060 1.948 32.625 1.00 96.50 165 ALA A O 1
ATOM 1342 N N . GLU A 1 166 ? -13.075 1.304 30.470 1.00 93.94 166 GLU A N 1
ATOM 1343 C CA . GLU A 1 166 ? -13.427 -0.104 30.716 1.00 93.94 166 GLU A CA 1
ATOM 1344 C C . GLU A 1 166 ? -12.348 -0.809 31.540 1.00 93.94 166 GLU A C 1
ATOM 1346 O O . GLU A 1 166 ? -12.663 -1.411 32.567 1.00 93.94 166 GLU A O 1
ATOM 1351 N N . LYS A 1 167 ? -11.081 -0.678 31.133 1.00 92.69 167 LYS A N 1
ATOM 1352 C CA . LYS A 1 167 ? -9.947 -1.275 31.844 1.00 92.69 167 LYS A CA 1
ATOM 1353 C C . LYS A 1 167 ? -9.814 -0.730 33.268 1.00 92.69 167 LYS A C 1
ATOM 1355 O O . LYS A 1 167 ? -9.774 -1.500 34.221 1.00 92.69 167 LYS A O 1
ATOM 1360 N N . ASN A 1 168 ? -9.863 0.593 33.429 1.00 94.88 168 ASN A N 1
ATOM 1361 C CA . ASN A 1 168 ? -9.783 1.233 34.743 1.00 94.88 168 ASN A CA 1
ATOM 1362 C C . ASN A 1 168 ? -10.935 0.800 35.669 1.00 94.88 168 ASN A C 1
ATOM 1364 O O . ASN A 1 168 ? -10.730 0.597 36.864 1.00 94.88 168 ASN A O 1
ATOM 1368 N N . ALA A 1 169 ? -12.154 0.645 35.139 1.00 94.12 169 ALA A N 1
ATOM 1369 C CA . ALA A 1 169 ? -13.294 0.170 35.921 1.00 94.12 169 ALA A CA 1
ATOM 1370 C C . ALA A 1 169 ? -13.110 -1.285 36.387 1.00 94.12 169 ALA A C 1
ATOM 1372 O O . ALA A 1 169 ? -13.447 -1.600 37.530 1.00 94.12 169 ALA A O 1
ATOM 1373 N N . GLN A 1 170 ? -12.550 -2.152 35.536 1.00 92.19 170 GLN A N 1
ATOM 1374 C CA . GLN A 1 170 ? -12.205 -3.529 35.902 1.00 92.19 170 GLN A CA 1
ATOM 1375 C C . GLN A 1 170 ? -11.140 -3.568 37.005 1.00 92.19 170 GLN A C 1
ATOM 1377 O O . GLN A 1 170 ? -11.306 -4.307 37.974 1.00 92.19 170 GLN A O 1
ATOM 1382 N N . ASP A 1 171 ? -10.108 -2.726 36.918 1.00 92.38 171 ASP A N 1
ATOM 1383 C CA . ASP A 1 171 ? -9.045 -2.646 37.929 1.00 92.38 171 ASP A CA 1
ATOM 1384 C C . ASP A 1 171 ? -9.586 -2.208 39.305 1.00 92.38 171 ASP A C 1
ATOM 1386 O O . ASP A 1 171 ? -9.221 -2.781 40.338 1.00 92.38 171 ASP A O 1
ATOM 1390 N N . ILE A 1 172 ? -10.515 -1.241 39.337 1.00 94.06 172 ILE A N 1
ATOM 1391 C CA . ILE A 1 172 ? -11.198 -0.810 40.572 1.00 94.06 172 ILE A CA 1
ATOM 1392 C C . ILE A 1 172 ? -12.013 -1.965 41.172 1.00 94.06 172 ILE A C 1
ATOM 1394 O O . ILE A 1 172 ? -11.956 -2.204 42.380 1.00 94.06 172 ILE A O 1
ATOM 1398 N N . GLN A 1 173 ? -12.762 -2.697 40.342 1.00 91.19 173 GLN A N 1
ATOM 1399 C CA . GLN A 1 173 ? -13.590 -3.821 40.792 1.00 91.19 173 GLN A CA 1
ATOM 1400 C C . GLN A 1 173 ? -12.740 -4.981 41.326 1.00 91.19 173 GLN A C 1
ATOM 1402 O O . GLN A 1 173 ? -13.035 -5.503 42.401 1.00 91.19 173 GLN A O 1
ATOM 1407 N N . ALA A 1 174 ? -11.653 -5.331 40.634 1.00 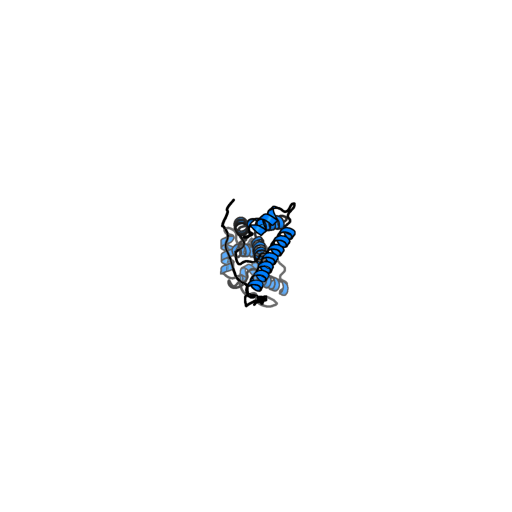85.25 174 ALA A N 1
ATOM 1408 C CA . ALA A 1 174 ? -10.715 -6.368 41.061 1.00 85.25 174 ALA A CA 1
ATOM 1409 C C . ALA A 1 174 ? -9.994 -5.999 42.372 1.00 85.25 174 ALA A C 1
ATOM 1411 O O . ALA A 1 174 ? -9.771 -6.853 43.235 1.00 85.25 174 ALA A O 1
ATOM 1412 N N . SER A 1 175 ? -9.684 -4.714 42.564 1.00 76.38 175 SER A N 1
ATOM 1413 C CA . SER A 1 175 ? -9.082 -4.207 43.804 1.00 76.38 175 SER A CA 1
ATOM 1414 C C . SER A 1 175 ? -10.060 -4.241 44.989 1.00 76.38 175 SER A C 1
ATOM 1416 O O . SER A 1 175 ? -9.647 -4.462 46.127 1.00 76.38 175 SER A O 1
ATOM 1418 N N . GLY A 1 176 ? -11.365 -4.081 44.738 1.00 62.25 176 GLY A N 1
ATOM 1419 C CA . GLY A 1 176 ? -12.417 -4.144 45.759 1.00 62.25 176 GLY A CA 1
ATOM 1420 C C . GLY A 1 176 ? -12.735 -5.556 46.272 1.00 62.25 176 GLY A C 1
ATOM 1421 O O . GLY A 1 176 ? -13.227 -5.703 47.390 1.00 62.25 176 GLY A O 1
ATOM 1422 N N . THR A 1 177 ? -12.423 -6.607 45.508 1.00 54.94 177 THR A N 1
ATOM 1423 C CA . THR A 1 177 ? -12.743 -8.001 45.875 1.00 54.94 177 THR A CA 1
ATOM 1424 C C . THR A 1 177 ? -11.781 -8.654 46.876 1.00 54.94 177 THR A C 1
ATOM 1426 O O . THR A 1 177 ? -12.113 -9.698 47.429 1.00 54.94 177 THR A O 1
ATOM 1429 N N . ASN A 1 178 ? -10.646 -8.023 47.206 1.00 49.47 178 ASN A N 1
ATOM 1430 C CA . ASN A 1 178 ? -9.717 -8.522 48.237 1.00 49.47 178 ASN A CA 1
ATOM 1431 C C . ASN A 1 178 ? -9.980 -7.969 49.653 1.00 49.47 178 ASN A C 1
ATOM 1433 O O . ASN A 1 178 ? -9.261 -8.310 50.590 1.00 49.47 178 ASN A O 1
ATOM 1437 N N . ALA A 1 179 ? -11.033 -7.169 49.856 1.00 49.34 179 ALA A N 1
ATOM 1438 C CA . ALA A 1 179 ? -11.413 -6.642 51.169 1.00 49.34 179 ALA A CA 1
ATOM 1439 C C . ALA A 1 179 ? -12.574 -7.429 51.810 1.00 49.34 179 ALA A C 1
ATOM 1441 O O . ALA A 1 179 ? -13.556 -6.846 52.264 1.00 49.34 179 ALA A O 1
ATOM 1442 N N . THR A 1 180 ? -12.465 -8.760 51.882 1.00 46.41 180 THR A N 1
ATOM 1443 C CA . THR A 1 180 ? -13.353 -9.579 52.727 1.00 46.41 180 THR A CA 1
ATOM 1444 C C . THR A 1 180 ? -12.542 -10.404 53.720 1.00 46.41 180 THR A C 1
ATOM 1446 O O . THR A 1 180 ? -12.479 -11.619 53.612 1.00 46.41 180 THR A O 1
ATOM 1449 N N . PHE A 1 181 ? -11.957 -9.757 54.731 1.00 45.50 181 PHE A N 1
ATOM 1450 C CA . PHE A 1 181 ? -11.672 -10.420 56.007 1.00 45.50 181 PHE A CA 1
ATOM 1451 C C . PHE A 1 181 ? -12.091 -9.520 57.182 1.00 45.50 181 PHE A C 1
ATOM 1453 O O . PHE A 1 181 ? -11.432 -8.553 57.540 1.00 45.50 181 PHE A O 1
ATOM 1460 N N . GLN A 1 182 ? -13.255 -9.882 57.735 1.00 46.19 182 GLN A N 1
ATOM 1461 C CA . GLN A 1 182 ? -13.755 -9.642 59.095 1.00 46.19 182 GLN A CA 1
ATOM 1462 C C . GLN A 1 182 ? -13.852 -8.193 59.609 1.00 46.19 182 GLN A C 1
ATOM 1464 O O . GLN A 1 182 ? -13.097 -7.756 60.473 1.00 46.19 182 GLN A O 1
ATOM 1469 N N . LYS A 1 183 ? -14.947 -7.508 59.254 1.00 45.81 183 LYS A N 1
ATOM 1470 C CA . LYS A 1 183 ? -15.556 -6.534 60.176 1.00 45.81 183 LYS A CA 1
ATOM 1471 C C . LYS A 1 183 ? -16.286 -7.307 61.284 1.00 45.81 183 LYS A C 1
ATOM 1473 O O . LYS A 1 183 ? -17.468 -7.616 61.155 1.00 45.81 183 LYS A O 1
ATOM 1478 N N . GLN A 1 184 ? -15.587 -7.637 62.372 1.00 51.34 184 GLN A N 1
ATOM 1479 C CA . GLN A 1 184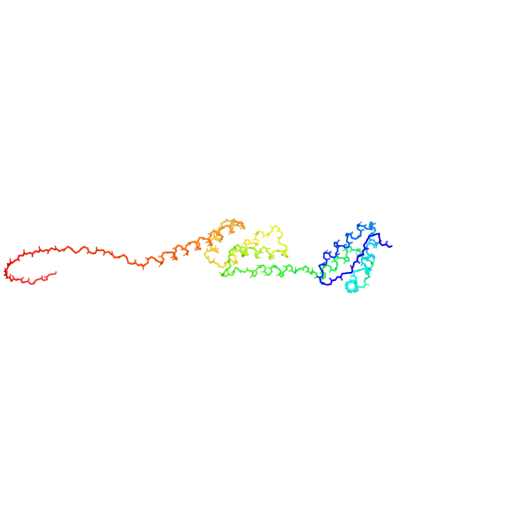 ? -16.263 -7.941 63.634 1.00 51.34 184 GLN A CA 1
ATOM 1480 C C . GLN A 1 184 ? -16.917 -6.653 64.139 1.00 51.34 184 GLN A C 1
ATOM 1482 O O . GLN A 1 184 ? -16.265 -5.760 64.674 1.00 51.34 184 GLN A O 1
ATOM 1487 N N . VAL A 1 185 ? -18.222 -6.528 63.919 1.00 52.41 185 VAL A N 1
ATOM 1488 C CA . VAL A 1 185 ? -19.033 -5.493 64.559 1.00 52.41 185 VAL A CA 1
ATOM 1489 C C . VAL A 1 185 ? -19.325 -5.961 65.982 1.00 52.41 185 VAL A C 1
ATOM 1491 O O . VAL A 1 185 ? -20.050 -6.935 66.182 1.00 52.41 185 VAL A O 1
ATOM 1494 N N . ASN A 1 186 ? -18.742 -5.286 66.975 1.00 51.50 186 ASN A N 1
ATOM 1495 C CA . ASN A 1 186 ? -19.012 -5.549 68.387 1.00 51.50 186 ASN A CA 1
ATOM 1496 C C . ASN A 1 186 ? -20.491 -5.275 68.691 1.00 51.50 186 ASN A C 1
ATOM 1498 O O . ASN A 1 186 ? -20.937 -4.128 68.749 1.00 51.50 186 ASN A O 1
ATOM 1502 N N . LYS A 1 187 ? -21.263 -6.346 68.889 1.00 55.72 187 LYS A N 1
ATOM 1503 C CA . LYS A 1 187 ? -22.642 -6.271 69.368 1.00 55.72 187 LYS A CA 1
ATOM 1504 C C . LYS A 1 187 ? -22.615 -5.874 70.845 1.00 55.72 187 LYS A C 1
ATOM 1506 O O . LYS A 1 187 ? -22.268 -6.685 71.696 1.00 55.72 187 LYS A O 1
ATOM 1511 N N . VAL A 1 188 ? -22.998 -4.638 71.162 1.00 50.94 188 VAL A N 1
ATOM 1512 C CA . VAL A 1 188 ? -23.199 -4.207 72.553 1.00 50.94 188 VAL A CA 1
ATOM 1513 C C . VAL A 1 188 ? -24.465 -4.877 73.088 1.00 50.94 188 VAL A C 1
ATOM 1515 O O . VAL A 1 188 ? -25.585 -4.476 72.766 1.00 50.94 188 VAL A O 1
ATOM 1518 N N . SER A 1 189 ? -24.308 -5.922 73.898 1.00 48.53 189 SER A N 1
ATOM 1519 C CA . SER A 1 189 ? -25.406 -6.483 74.683 1.00 48.53 189 SER A CA 1
ATOM 1520 C C . SER A 1 189 ? -25.712 -5.551 75.857 1.00 48.53 189 SER A C 1
ATOM 1522 O O . SER A 1 189 ? -24.954 -5.498 76.823 1.00 48.53 189 SER A O 1
ATOM 1524 N N . LYS A 1 190 ? -26.832 -4.821 75.797 1.00 44.38 190 LYS A N 1
ATOM 1525 C CA . LYS A 1 190 ? -27.402 -4.164 76.982 1.00 44.38 190 LYS A CA 1
ATOM 1526 C C . LYS A 1 190 ? -27.920 -5.242 77.937 1.00 44.38 190 LYS A C 1
ATOM 1528 O O . LYS A 1 190 ? -29.012 -5.770 77.744 1.00 44.38 190 LYS A O 1
ATOM 1533 N N . SER A 1 191 ? -27.144 -5.562 78.967 1.00 41.47 191 SER A N 1
ATOM 1534 C CA . SER A 1 191 ? -27.616 -6.312 80.128 1.00 41.47 191 SER A CA 1
ATOM 1535 C C . SER A 1 191 ? -28.468 -5.389 81.002 1.00 41.47 191 SER A C 1
ATOM 1537 O O . SER A 1 191 ? -27.939 -4.598 81.779 1.00 41.47 191 SER A O 1
ATOM 1539 N N . TYR A 1 192 ? -29.791 -5.471 80.870 1.00 38.28 192 TYR A N 1
ATOM 1540 C CA . TYR A 1 192 ? -30.697 -4.978 81.905 1.00 38.28 192 TYR A CA 1
ATOM 1541 C C . TYR A 1 192 ? -30.864 -6.078 82.953 1.00 38.28 192 TYR A C 1
ATOM 1543 O O . TYR A 1 192 ? -31.638 -7.014 82.766 1.00 38.28 192 TYR A O 1
ATOM 1551 N N . THR A 1 193 ? -30.149 -5.971 84.069 1.00 40.78 193 THR A N 1
ATOM 1552 C CA . THR A 1 193 ? -30.516 -6.661 85.307 1.00 40.78 193 THR A CA 1
ATOM 1553 C C . THR A 1 193 ? -31.745 -5.964 85.884 1.00 40.78 193 THR A C 1
ATOM 1555 O O . THR A 1 193 ? -31.670 -4.838 86.372 1.00 40.78 193 THR A O 1
ATOM 1558 N N . ARG A 1 194 ? -32.904 -6.625 85.813 1.00 37.03 194 ARG A N 1
ATOM 1559 C CA . ARG A 1 194 ? -34.108 -6.231 86.551 1.00 37.03 194 ARG A CA 1
ATOM 1560 C C . ARG A 1 194 ? -34.423 -7.328 87.560 1.00 37.03 194 ARG A C 1
ATOM 1562 O O . ARG A 1 194 ? -35.035 -8.334 87.225 1.00 37.03 194 ARG A O 1
ATOM 1569 N N . ASN A 1 195 ? -33.984 -7.117 88.797 1.00 42.72 195 ASN A N 1
ATOM 1570 C CA . ASN A 1 195 ? -34.605 -7.752 89.952 1.00 42.72 195 ASN A CA 1
ATOM 1571 C C . ASN A 1 195 ? -36.006 -7.153 90.105 1.00 42.72 195 ASN A C 1
ATOM 1573 O O . ASN A 1 195 ? -36.113 -5.943 90.288 1.00 42.72 195 ASN A O 1
ATOM 1577 N N . ASN A 1 196 ? -37.054 -7.977 90.067 1.00 39.16 196 ASN A N 1
ATOM 1578 C CA . ASN A 1 196 ? -38.064 -7.919 91.119 1.00 39.16 196 ASN A CA 1
ATOM 1579 C C . ASN A 1 196 ? -38.927 -9.186 91.154 1.00 39.16 196 ASN A C 1
ATOM 1581 O O . ASN A 1 196 ? -39.614 -9.539 90.198 1.00 39.16 196 ASN A O 1
ATOM 1585 N N . SER A 1 197 ? -38.882 -9.829 92.310 1.00 39.38 197 SER A N 1
ATOM 1586 C CA . SER A 1 197 ? -39.886 -10.712 92.889 1.00 39.38 197 SER A CA 1
ATOM 1587 C C . SER A 1 197 ? -41.282 -10.077 92.912 1.00 39.38 197 SER A C 1
ATOM 1589 O O . SER A 1 197 ? -41.402 -8.894 93.221 1.00 39.38 197 SER A O 1
ATOM 1591 N N . GLY A 1 198 ? -42.339 -10.871 92.697 1.00 35.41 198 GLY A N 1
ATOM 1592 C CA . GLY A 1 198 ? -43.694 -10.450 93.078 1.00 35.41 198 GLY A CA 1
ATOM 1593 C C . GLY A 1 198 ? -44.854 -11.046 92.281 1.00 35.41 198 GLY A C 1
ATOM 1594 O O . GLY A 1 198 ? -45.441 -10.372 91.453 1.00 35.41 198 GLY A O 1
ATOM 1595 N N . ASN A 1 199 ? -45.177 -12.300 92.584 1.00 35.56 199 ASN A N 1
ATOM 1596 C CA . ASN A 1 199 ? -46.518 -12.833 92.853 1.00 35.56 199 ASN A CA 1
ATOM 1597 C C . ASN A 1 199 ? -47.761 -12.387 92.026 1.00 35.56 199 ASN A C 1
ATOM 1599 O O . ASN A 1 199 ? -48.265 -11.276 92.141 1.00 35.56 199 ASN A O 1
ATOM 1603 N N . SER A 1 200 ? -48.408 -13.417 91.468 1.00 38.38 200 SER A N 1
ATOM 1604 C CA . SER A 1 200 ? -49.861 -13.661 91.438 1.00 38.38 200 SER A CA 1
ATOM 1605 C C . SER A 1 200 ? -50.753 -13.105 90.310 1.00 38.38 200 SER A C 1
ATOM 1607 O O . SER A 1 200 ? -50.865 -11.911 90.074 1.00 38.38 200 SER A O 1
ATOM 1609 N N . LYS A 1 201 ? -51.524 -14.074 89.787 1.00 41.34 201 LYS A N 1
ATOM 1610 C CA . LYS A 1 201 ? -52.931 -14.038 89.350 1.00 41.34 201 LYS A CA 1
ATOM 1611 C C . LYS A 1 201 ? -53.291 -13.537 87.941 1.00 41.34 201 LYS A C 1
ATOM 1613 O O . LYS A 1 201 ? -53.272 -12.359 87.638 1.00 41.34 201 LYS A O 1
ATOM 1618 N N . GLN A 1 202 ? -53.777 -14.529 87.180 1.00 42.81 202 GLN A N 1
ATOM 1619 C CA . GLN A 1 202 ? -55.074 -14.577 86.485 1.00 42.81 202 GLN A CA 1
ATOM 1620 C C . GLN A 1 202 ? -55.428 -13.451 85.507 1.00 42.81 202 GLN A C 1
ATOM 1622 O O . GLN A 1 202 ? -55.685 -12.323 85.906 1.00 42.81 202 GLN A O 1
ATOM 1627 N N . GLY A 1 203 ? -55.702 -13.852 84.263 1.00 42.19 203 GLY A N 1
ATOM 1628 C CA . GLY A 1 203 ? -56.767 -13.215 83.490 1.00 42.19 203 GLY A CA 1
ATOM 1629 C C . GLY A 1 203 ? -56.560 -13.207 81.982 1.00 42.19 203 GLY A C 1
ATOM 1630 O O . GLY A 1 203 ? -55.858 -12.352 81.469 1.00 42.19 203 GLY A O 1
ATOM 1631 N N . GLY A 1 204 ? -57.247 -14.126 81.299 1.00 45.94 204 GLY A N 1
ATOM 1632 C CA . GLY A 1 204 ? -58.036 -13.816 80.101 1.00 45.94 204 GLY A CA 1
ATOM 1633 C C . GLY A 1 204 ? -57.313 -13.341 78.842 1.00 45.94 204 GLY A C 1
ATOM 1634 O O . GLY A 1 204 ? -57.044 -12.160 78.662 1.00 45.94 204 GLY A O 1
ATOM 1635 N N . CYS A 1 205 ? -57.159 -14.266 77.897 1.00 56.28 205 CYS A N 1
ATOM 1636 C CA . CYS A 1 205 ? -57.054 -13.970 76.471 1.00 56.28 205 CYS A CA 1
ATOM 1637 C C . CYS A 1 205 ? -58.355 -13.316 75.968 1.00 56.28 205 CYS A C 1
ATOM 1639 O O . CYS A 1 205 ? -59.423 -13.859 76.236 1.00 56.28 205 CYS A O 1
ATOM 1641 N N . TYR A 1 206 ? -58.264 -12.233 75.186 1.00 57.12 206 TYR A N 1
ATOM 1642 C CA . TYR A 1 206 ? -59.301 -11.850 74.222 1.00 57.12 206 TYR A CA 1
ATOM 1643 C C . TYR A 1 206 ? -58.674 -11.298 72.937 1.00 57.12 206 TYR A C 1
ATOM 1645 O O . TYR A 1 206 ? -57.837 -10.398 72.961 1.00 57.12 206 TYR A O 1
ATOM 1653 N N . ARG A 1 207 ? -59.105 -11.891 71.819 1.00 52.12 207 ARG A N 1
ATOM 1654 C CA . ARG A 1 207 ? -59.000 -11.376 70.451 1.00 52.12 207 ARG A CA 1
ATOM 1655 C C . ARG A 1 207 ? -59.933 -10.176 70.266 1.00 52.12 207 ARG A C 1
ATOM 1657 O O . ARG A 1 207 ? -61.045 -10.225 70.783 1.00 52.12 207 ARG A O 1
ATOM 1664 N N . CYS A 1 208 ? -59.520 -9.238 69.417 1.00 52.78 208 CYS A N 1
ATOM 1665 C CA . CYS A 1 208 ? -60.249 -8.842 68.208 1.00 52.78 208 CYS A CA 1
ATOM 1666 C C . CYS A 1 208 ? -59.212 -8.655 67.099 1.00 52.78 208 CYS A C 1
ATOM 1668 O O . CYS A 1 208 ? -58.210 -7.957 67.370 1.00 52.78 208 CYS A O 1
#

pLDDT: mean 86.58, std 18.49, range [35.41, 98.62]

Foldseek 3Di:
DAPDDDQAADDPVDDLVVSVVVLVVSCVVRVNDDQLVSQVVCCVHNDDVLVVVLCVQPPPDHSSVDTPVVSSVSSCCVVPPLPPLVVLVVVLQPAAADPPHALVRSLVVSVVSCPRNPCPPCSFVSSLVSSLVRYPDPVLNVVQVPDPPDTSVNSSVSRNVVVVVVVVVVVVVVVVVVPPDDPPDDDDDPDDDDDDDDDDDDDDDDDD

Nearest PDB structures (foldseek):
  7rj4-assembly1_B  TM=4.536E-01  e=8.094E-02  Human immunodeficiency virus 1
  8gdv-assembly1_F  TM=4.270E-01  e=1.113E-01  Human immunodeficiency virus 1
  7snq-assembly1_F  TM=4.637E-01  e=1.701E-01  Human immunodeficiency virus type 1 BH10
  4u0b-assembly1_F  TM=4.404E-01  e=1.613E-01  Human immunodeficiency virus type 1 (NEW YORK-5 ISOLATE)
  7n9v-assembly1_K  TM=4.134E-01  e=1.305E-01  Human immunodeficiency virus 1

Organism: Mytilus coruscus (NCBI:txid42192)

Sequence (208 aa):
MPTYGKLDSFDESEDWTQYVERMEHYFNDNEIDEEDQKKDIFLSVCGKNTYKLIRDLLAPAKPGTKSLADLTKLVKDHRDPVPSEIIQRFKFNSRTRHSDESVRTFIAALRSLTEHCNYGDTLNAMLRDRLVVGIKSDRIQRRLLAEPNLTFDKALEIATAMETAEKNAQDIQASGTNATFQKQVNKVSKSYTRNNSGNSKQGGCYRC